Protein AF-A0A7Z9XIL2-F1 (afdb_monomer)

Secondary structure (DSSP, 8-state):
-------PPP--------SHHHHHHHHHHHHHHHHHHHHHHHHHHHHHHHTSSBPPTTEEETTEE-TT-BHHHHHHHHHHHHHH--PPPEEEEETTEEEEEPTTTTT-EE-HHHHHHHHHHTTTSS-HHHHHHHHHHHHHH-EEEPPPEE--HHHHHHHHHHHHGGG-BPPB---EEEETTEEEEPPPBPEEEE-HHHHHHHHHHHHHTT--EEEEPPEEEEPPS----HHHHHHHHHHHTS-EEEE-TTSS-EEEE-GGG-

Radius of gyration: 45.35 Å; Cα contacts (8 Å, |Δi|>4): 317; chains: 1; bounding box: 137×39×145 Å

Nearest PDB structures (foldseek):
  2hkl-assembly3_C  TM=5.891E-01  e=2.625E-02  Enterococcus faecium
  7dfz-assembly1_A  TM=4.034E-01  e=7.017E+00  Homo sapiens
  2igh-assembly1_A  TM=2.655E-01  e=7.924E+00  Streptococcus sp. GX7805

Mean predicted aligned error: 16.29 Å

Structure (mmCIF, N/CA/C/O backbone):
data_AF-A0A7Z9XIL2-F1
#
_entry.id   AF-A0A7Z9XIL2-F1
#
loop_
_atom_site.group_PDB
_atom_site.id
_atom_site.type_symbol
_atom_site.label_atom_id
_atom_site.label_alt_id
_atom_site.label_comp_id
_atom_site.label_asym_id
_atom_site.label_entity_id
_atom_site.label_seq_id
_atom_site.pdbx_PDB_ins_code
_atom_site.Cartn_x
_atom_site.Cartn_y
_atom_site.Cartn_z
_atom_site.occupancy
_atom_site.B_iso_or_equiv
_atom_site.auth_seq_id
_atom_site.auth_comp_id
_atom_site.auth_asym_id
_atom_site.auth_atom_id
_atom_site.pdbx_PDB_model_num
ATOM 1 N N . MET A 1 1 ? 100.191 -28.245 -59.125 1.00 39.25 1 MET A N 1
ATOM 2 C CA . MET A 1 1 ? 99.833 -26.860 -58.749 1.00 39.25 1 MET A CA 1
ATOM 3 C C . MET A 1 1 ? 98.307 -26.817 -58.683 1.00 39.25 1 MET A C 1
ATOM 5 O O . MET A 1 1 ? 97.707 -27.245 -59.654 1.00 39.25 1 MET A O 1
ATOM 9 N N . GLN A 1 2 ? 97.712 -26.727 -57.478 1.00 47.38 2 GLN A N 1
ATOM 10 C CA . GLN A 1 2 ? 97.166 -25.471 -56.894 1.00 47.38 2 GLN A CA 1
AT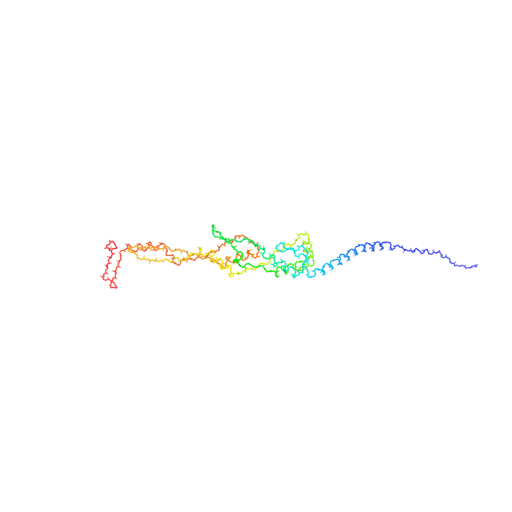OM 11 C C . GLN A 1 2 ? 95.940 -24.996 -57.711 1.00 47.38 2 GLN A C 1
ATOM 13 O O . GLN A 1 2 ? 96.076 -24.868 -58.915 1.00 47.38 2 GLN A O 1
ATOM 18 N N . HIS A 1 3 ? 94.715 -24.762 -57.232 1.00 45.59 3 HIS A N 1
ATOM 19 C CA . HIS A 1 3 ? 94.110 -24.282 -55.979 1.00 45.59 3 HIS A CA 1
ATOM 20 C C . HIS A 1 3 ? 92.634 -24.780 -55.979 1.00 45.59 3 HIS A C 1
ATOM 22 O O . HIS A 1 3 ? 92.070 -24.970 -57.050 1.00 45.59 3 HIS A O 1
ATOM 28 N N . ALA A 1 4 ? 92.074 -25.279 -54.873 1.00 53.25 4 ALA A N 1
ATOM 29 C CA . ALA A 1 4 ? 91.265 -24.569 -53.869 1.00 53.25 4 ALA A CA 1
ATOM 30 C C . ALA A 1 4 ? 89.880 -24.058 -54.333 1.00 53.25 4 ALA A C 1
ATOM 32 O O . ALA A 1 4 ? 89.749 -23.439 -55.379 1.00 53.25 4 ALA A O 1
ATOM 33 N N . GLU A 1 5 ? 88.921 -24.254 -53.420 1.00 52.91 5 GLU A N 1
ATOM 34 C CA . GLU A 1 5 ? 87.700 -23.475 -53.151 1.00 52.91 5 GLU A CA 1
ATOM 35 C C . GLU A 1 5 ? 86.361 -24.168 -53.418 1.00 52.91 5 GLU A C 1
ATOM 37 O O . GLU A 1 5 ? 86.082 -24.740 -54.468 1.00 52.91 5 GLU A O 1
ATOM 42 N N . GLY A 1 6 ? 85.571 -24.184 -52.343 1.00 58.50 6 GLY A N 1
ATOM 43 C CA . GLY A 1 6 ? 84.373 -24.982 -52.200 1.00 58.50 6 GLY A CA 1
ATOM 44 C C . GLY A 1 6 ? 83.150 -24.329 -52.820 1.00 58.50 6 GLY A C 1
ATOM 45 O O . GLY A 1 6 ? 83.058 -23.112 -52.959 1.00 58.50 6 GLY A O 1
ATOM 46 N N . LEU A 1 7 ? 82.159 -25.165 -53.104 1.00 59.00 7 LEU A N 1
ATOM 47 C CA . LEU A 1 7 ? 80.787 -24.721 -53.266 1.00 59.00 7 LEU A CA 1
ATOM 48 C C . LEU A 1 7 ? 79.910 -25.507 -52.296 1.00 59.00 7 LEU A C 1
ATOM 50 O O . LEU A 1 7 ? 79.788 -26.729 -52.358 1.00 59.00 7 LEU A O 1
ATOM 54 N N . THR A 1 8 ? 79.343 -24.761 -51.360 1.00 65.75 8 THR A N 1
ATOM 55 C CA . THR A 1 8 ? 78.282 -25.169 -50.450 1.00 65.75 8 THR A CA 1
ATOM 56 C C . THR A 1 8 ? 77.015 -25.542 -51.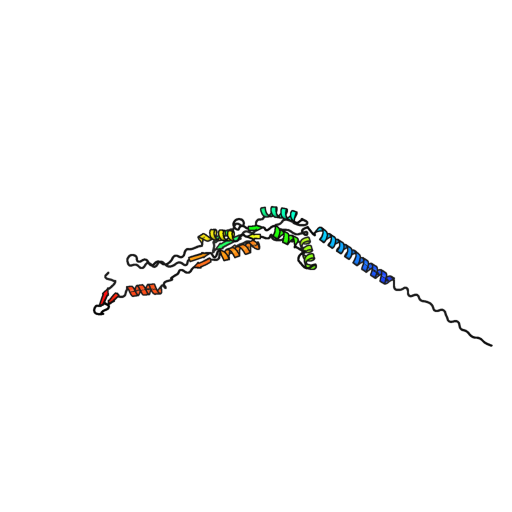234 1.00 65.75 8 THR A C 1
ATOM 58 O O . THR A 1 8 ? 76.724 -24.928 -52.263 1.00 65.75 8 THR A O 1
ATOM 61 N N . PRO A 1 9 ? 76.219 -26.523 -50.774 1.00 69.12 9 PRO A N 1
ATOM 62 C CA . PRO A 1 9 ? 74.898 -26.765 -51.343 1.00 69.12 9 PRO A CA 1
ATOM 63 C C . PRO A 1 9 ? 73.914 -25.647 -50.938 1.00 69.12 9 PRO A C 1
ATOM 65 O O . PRO A 1 9 ? 74.082 -25.028 -49.881 1.00 69.12 9 PRO A O 1
ATOM 68 N N . PRO A 1 10 ? 72.873 -25.375 -51.749 1.00 63.81 10 PRO A N 1
ATOM 69 C CA . PRO A 1 10 ? 71.929 -24.299 -51.483 1.00 63.81 10 PRO A CA 1
ATOM 70 C C . PRO A 1 10 ? 71.071 -24.615 -50.255 1.00 63.81 10 PRO A C 1
ATOM 72 O O . PRO A 1 10 ? 70.459 -25.677 -50.149 1.00 63.81 10 PRO A O 1
ATOM 75 N N . VAL A 1 11 ? 70.999 -23.655 -49.334 1.00 62.41 11 VAL A N 1
ATOM 76 C CA . VAL A 1 11 ? 70.095 -23.693 -48.185 1.00 62.41 11 VAL A CA 1
ATOM 77 C C . VAL A 1 11 ? 68.672 -23.480 -48.701 1.00 62.41 11 VAL A C 1
ATOM 79 O O . VAL A 1 11 ? 68.315 -22.391 -49.146 1.00 62.41 11 VAL A O 1
ATOM 82 N N . SER A 1 12 ? 67.849 -24.523 -48.662 1.00 57.50 12 SER A N 1
ATOM 83 C CA . SER A 1 12 ? 66.412 -24.428 -48.905 1.00 57.50 12 SER A CA 1
ATOM 84 C C . SER A 1 12 ? 65.757 -23.595 -47.801 1.00 57.50 12 SER A C 1
ATOM 86 O O . SER A 1 12 ? 65.659 -24.033 -46.654 1.00 57.50 12 SER A O 1
ATOM 88 N N . SER A 1 13 ? 65.298 -22.391 -48.138 1.00 56.78 13 SER A N 1
ATOM 89 C CA . SER A 1 13 ? 64.489 -21.552 -47.257 1.00 56.78 13 SER A CA 1
ATOM 90 C C . SER A 1 13 ? 63.046 -22.065 -47.224 1.00 56.78 13 SER A C 1
ATOM 92 O O . SER A 1 13 ? 62.183 -21.671 -48.007 1.00 56.78 13 SER A O 1
ATOM 94 N N . THR A 1 14 ? 62.754 -22.961 -46.284 1.00 55.09 14 THR A N 1
ATOM 95 C CA . THR A 1 14 ? 61.375 -23.346 -45.963 1.00 55.09 14 THR A CA 1
ATOM 96 C C . THR A 1 14 ? 60.681 -22.164 -45.285 1.00 55.09 14 THR A C 1
ATOM 98 O O . THR A 1 14 ? 60.794 -21.963 -44.077 1.00 55.09 14 THR A O 1
ATOM 101 N N . SER A 1 15 ? 59.969 -21.343 -46.060 1.00 56.75 15 SER A N 1
ATOM 102 C CA . SER A 1 15 ? 59.096 -20.308 -45.498 1.00 56.75 15 SER A CA 1
ATOM 103 C C . SER A 1 15 ? 57.903 -20.966 -44.788 1.00 56.75 15 SER A C 1
ATOM 105 O O . SER A 1 15 ? 56.975 -21.483 -45.408 1.00 56.75 15 SER A O 1
ATOM 107 N N . SER A 1 16 ? 57.940 -20.977 -43.456 1.00 52.94 16 SER A N 1
ATOM 108 C CA . SER A 1 16 ? 56.817 -21.377 -42.607 1.00 52.94 16 SER A CA 1
ATOM 109 C C . SER A 1 16 ? 55.716 -20.312 -42.679 1.00 52.94 16 SER A C 1
ATOM 111 O O . SER A 1 16 ? 55.681 -19.361 -41.903 1.00 52.94 16 SER A O 1
ATOM 113 N N . ARG A 1 17 ? 54.808 -20.445 -43.651 1.00 56.69 17 ARG A N 1
ATOM 114 C CA . ARG A 1 17 ? 53.523 -19.724 -43.700 1.00 56.69 17 ARG A CA 1
ATOM 115 C C . ARG A 1 17 ? 52.411 -20.622 -43.155 1.00 56.69 17 ARG A C 1
ATOM 117 O O . ARG A 1 17 ? 51.483 -20.990 -43.866 1.00 56.69 17 ARG A O 1
ATOM 124 N N . ALA A 1 18 ? 52.498 -20.986 -41.880 1.00 55.25 18 ALA A N 1
ATOM 125 C CA . ALA A 1 18 ? 51.485 -21.796 -41.202 1.00 55.25 18 ALA A CA 1
ATOM 126 C C . ALA A 1 18 ? 50.966 -21.096 -39.933 1.00 55.25 18 ALA A C 1
ATOM 128 O O . ALA A 1 18 ? 51.027 -21.645 -38.844 1.00 55.25 18 ALA A O 1
ATOM 129 N N . GLY A 1 19 ? 50.474 -19.857 -40.068 1.00 56.03 19 GLY A N 1
ATOM 130 C CA . GLY A 1 19 ? 49.883 -19.101 -38.946 1.00 56.03 19 GLY A CA 1
ATOM 131 C C . GLY A 1 19 ? 48.546 -18.408 -39.241 1.00 56.03 19 GLY A C 1
ATOM 132 O O . GLY A 1 19 ? 47.829 -18.035 -38.320 1.00 56.03 19 GLY A O 1
ATOM 133 N N . HIS A 1 20 ? 48.159 -18.246 -40.512 1.00 56.25 20 HIS A N 1
ATOM 134 C CA . HIS A 1 20 ? 47.026 -17.376 -40.865 1.00 56.25 20 HIS A CA 1
ATOM 135 C C . HIS A 1 20 ? 45.649 -18.061 -40.849 1.00 56.25 20 HIS A C 1
ATOM 137 O O . HIS A 1 20 ? 44.629 -17.382 -40.733 1.00 56.25 20 HIS A O 1
ATOM 143 N N . ARG A 1 21 ? 45.581 -19.397 -40.958 1.00 62.06 21 ARG A N 1
ATOM 144 C CA . ARG A 1 21 ? 44.298 -20.120 -41.086 1.00 62.06 21 ARG A CA 1
ATOM 145 C C . ARG A 1 21 ? 43.566 -20.271 -39.748 1.00 62.06 21 ARG A C 1
ATOM 147 O O . ARG A 1 21 ? 42.357 -20.075 -39.699 1.00 62.06 21 ARG A O 1
ATOM 154 N N . THR A 1 22 ? 44.292 -20.550 -38.666 1.00 63.72 22 THR A N 1
ATOM 155 C CA . THR A 1 22 ? 43.730 -20.665 -37.307 1.00 63.72 22 THR A CA 1
ATOM 156 C C . THR A 1 22 ? 43.364 -19.297 -36.732 1.00 63.72 22 THR A C 1
ATOM 158 O O . THR A 1 22 ? 42.276 -19.142 -36.186 1.00 63.72 22 THR A O 1
ATOM 161 N N . ALA A 1 23 ? 44.202 -18.277 -36.954 1.00 68.56 23 ALA A N 1
ATOM 162 C CA . ALA A 1 23 ? 43.899 -16.889 -36.600 1.00 68.56 23 ALA A CA 1
ATOM 163 C C . ALA A 1 23 ? 42.645 -16.351 -37.319 1.00 68.56 23 ALA A C 1
ATOM 165 O O . ALA A 1 23 ? 41.840 -15.658 -36.703 1.00 68.56 23 ALA A O 1
ATOM 166 N N . SER A 1 24 ? 42.425 -16.726 -38.587 1.00 79.06 24 SER A N 1
ATOM 167 C CA . SER A 1 24 ? 41.217 -16.327 -39.329 1.00 79.06 24 SER A CA 1
ATOM 168 C C . SER A 1 24 ? 39.941 -16.961 -38.763 1.00 79.06 24 SER A C 1
ATOM 170 O O . SER A 1 24 ? 38.923 -16.289 -38.662 1.00 79.06 24 SER A O 1
ATOM 172 N N . TRP A 1 25 ? 39.977 -18.231 -38.347 1.00 83.38 25 TRP A N 1
ATOM 173 C CA . TRP A 1 25 ? 38.814 -18.897 -37.742 1.00 83.38 25 TRP A CA 1
ATOM 174 C C . TRP A 1 25 ? 38.484 -18.368 -36.345 1.00 83.38 25 TRP A C 1
ATOM 176 O O . TRP A 1 25 ? 37.315 -18.140 -36.046 1.00 83.38 25 TRP A O 1
ATOM 186 N N . VAL A 1 26 ? 39.495 -18.100 -35.515 1.00 89.06 26 VAL A N 1
ATOM 187 C CA . VAL A 1 26 ? 39.294 -17.459 -34.206 1.00 89.06 26 VAL A CA 1
ATOM 188 C C . VAL A 1 26 ? 38.706 -16.055 -34.375 1.00 89.06 26 VAL A C 1
ATOM 190 O O . VAL A 1 26 ? 37.786 -15.693 -33.648 1.00 89.06 26 VAL A O 1
ATOM 193 N N . MET A 1 27 ? 39.165 -15.291 -35.372 1.00 88.06 27 MET A N 1
ATOM 194 C CA . MET A 1 27 ? 38.610 -13.971 -35.687 1.00 88.06 27 MET A CA 1
ATOM 195 C C . MET A 1 27 ? 37.151 -14.046 -36.155 1.00 88.06 27 MET A C 1
ATOM 197 O O . MET A 1 27 ? 36.339 -13.231 -35.728 1.00 88.06 27 MET A O 1
ATOM 201 N N . LEU A 1 28 ? 36.795 -15.035 -36.983 1.00 91.06 28 LEU A N 1
ATOM 202 C CA . LEU A 1 28 ? 35.409 -15.248 -37.414 1.00 91.06 28 LEU A CA 1
ATOM 203 C C . LEU A 1 28 ? 34.497 -15.654 -36.249 1.00 91.06 28 LEU A C 1
ATOM 205 O O . LEU A 1 28 ? 33.389 -15.138 -36.154 1.00 91.06 28 LEU A O 1
ATOM 209 N N . ILE A 1 29 ? 34.962 -16.518 -35.341 1.00 91.75 29 ILE A N 1
ATOM 210 C CA . ILE A 1 29 ? 34.210 -16.907 -34.136 1.00 91.75 29 ILE A CA 1
ATOM 211 C C . ILE A 1 29 ? 34.033 -15.707 -33.199 1.00 91.75 29 ILE A C 1
ATOM 213 O O . ILE A 1 29 ? 32.925 -15.456 -32.730 1.00 91.75 29 ILE A O 1
ATOM 217 N N . LEU A 1 30 ? 35.095 -14.929 -32.966 1.00 92.62 30 LEU A N 1
ATOM 218 C CA . LEU A 1 30 ? 35.019 -13.702 -32.171 1.00 92.62 30 LEU A CA 1
ATOM 219 C C . LEU A 1 30 ? 34.030 -12.710 -32.777 1.00 92.62 30 LEU A C 1
ATOM 221 O O . LEU A 1 30 ? 33.203 -12.172 -32.054 1.00 92.62 30 LEU A O 1
ATOM 225 N N . LEU A 1 31 ? 34.068 -12.501 -34.092 1.00 92.94 31 LEU A N 1
ATOM 226 C CA . LEU A 1 31 ? 33.148 -11.610 -34.794 1.00 92.94 31 LEU A CA 1
ATOM 227 C C . LEU A 1 31 ? 31.699 -12.124 -34.734 1.00 92.94 31 LEU A C 1
ATOM 229 O O . LEU A 1 31 ? 30.780 -11.335 -34.525 1.00 92.94 31 LEU A O 1
ATOM 233 N N . TRP A 1 32 ? 31.496 -13.440 -34.828 1.00 93.38 32 TRP A N 1
ATOM 234 C CA . TRP A 1 32 ? 30.181 -14.073 -34.716 1.00 93.38 32 TRP A CA 1
ATOM 235 C C . TRP A 1 32 ? 29.560 -13.946 -33.320 1.00 93.38 32 TRP A C 1
ATOM 237 O O . TRP A 1 32 ? 28.343 -13.885 -33.215 1.00 93.38 32 TRP A O 1
ATOM 247 N N . VAL A 1 33 ? 30.367 -13.852 -32.259 1.00 94.19 33 VAL A N 1
ATOM 248 C CA . VAL A 1 33 ? 29.890 -13.579 -30.888 1.00 94.19 33 VAL A CA 1
ATOM 249 C C . VAL A 1 33 ? 29.782 -12.075 -30.616 1.00 94.19 33 VAL A C 1
ATOM 251 O O . VAL A 1 33 ? 28.829 -11.617 -29.986 1.00 94.19 33 VAL A O 1
ATOM 254 N N . LEU A 1 34 ? 30.736 -11.287 -31.108 1.00 94.25 34 LEU A N 1
ATOM 255 C CA . LEU A 1 34 ? 30.824 -9.854 -30.839 1.00 94.25 34 LEU A CA 1
ATOM 256 C C . LEU A 1 34 ? 29.690 -9.076 -31.510 1.00 94.25 34 LEU A C 1
ATOM 258 O O . LEU A 1 34 ? 29.097 -8.210 -30.875 1.00 94.25 34 LEU A O 1
ATOM 262 N N . ILE A 1 35 ? 29.359 -9.382 -32.768 1.00 93.62 35 ILE A N 1
ATOM 263 C CA . ILE A 1 35 ? 28.278 -8.697 -33.492 1.00 93.62 35 ILE A CA 1
ATOM 264 C C . ILE A 1 35 ? 26.927 -8.826 -32.767 1.00 93.62 35 ILE A C 1
ATOM 266 O O . ILE A 1 35 ? 26.335 -7.786 -32.475 1.00 93.62 35 ILE A O 1
ATOM 270 N N . PRO A 1 36 ? 26.416 -10.025 -32.425 1.00 93.12 36 PRO A N 1
ATOM 271 C CA . PRO A 1 36 ? 25.147 -10.136 -31.711 1.00 93.12 36 PRO A CA 1
ATOM 272 C C . PRO A 1 36 ? 25.210 -9.528 -30.308 1.00 93.12 36 PRO A C 1
ATOM 274 O O . PRO A 1 36 ? 24.223 -8.936 -29.879 1.00 93.12 36 PRO A O 1
ATOM 277 N N . ALA A 1 37 ? 26.354 -9.591 -29.617 1.00 91.38 37 ALA A N 1
ATOM 278 C CA . ALA A 1 37 ? 26.523 -8.911 -28.334 1.00 91.38 37 ALA A CA 1
ATOM 279 C C . ALA A 1 37 ? 26.386 -7.382 -28.469 1.00 91.38 37 ALA A C 1
ATOM 281 O O . ALA A 1 37 ? 25.701 -6.752 -27.665 1.00 91.38 37 ALA A O 1
ATOM 282 N N . LEU A 1 38 ? 26.973 -6.785 -29.513 1.00 92.44 38 LEU A N 1
ATOM 283 C CA . LEU A 1 38 ? 26.843 -5.355 -29.805 1.00 92.44 38 LEU A CA 1
ATOM 284 C C . LEU A 1 38 ? 25.419 -4.975 -30.227 1.00 92.44 38 LEU A C 1
ATOM 286 O O . LEU A 1 38 ? 24.908 -3.950 -29.781 1.00 92.44 38 LEU A O 1
ATOM 290 N N . VAL A 1 39 ? 24.756 -5.801 -31.042 1.00 92.12 39 VAL A N 1
ATOM 291 C CA . VAL A 1 39 ? 23.350 -5.592 -31.430 1.00 92.12 39 VAL A CA 1
ATOM 292 C C . VAL A 1 39 ? 22.439 -5.649 -30.204 1.00 92.12 39 VAL A C 1
ATOM 294 O O . VAL A 1 39 ? 21.581 -4.781 -30.046 1.00 92.12 39 VAL A O 1
ATOM 297 N N . LEU A 1 40 ? 22.648 -6.621 -29.312 1.00 90.00 40 LEU A N 1
ATOM 298 C CA . LEU A 1 40 ? 21.906 -6.742 -28.059 1.00 90.00 40 LEU A CA 1
ATOM 299 C C . LEU A 1 40 ? 22.143 -5.527 -27.156 1.00 90.00 40 LEU A C 1
ATOM 301 O O . LEU A 1 40 ? 21.184 -4.942 -26.659 1.00 90.00 40 LEU A O 1
ATOM 305 N N . ALA A 1 41 ? 23.398 -5.104 -26.991 1.00 86.56 41 ALA A N 1
ATOM 306 C CA . ALA A 1 41 ? 23.738 -3.915 -26.215 1.00 86.56 41 ALA A CA 1
ATOM 307 C C . ALA A 1 41 ? 23.076 -2.649 -26.787 1.00 86.56 41 ALA A C 1
ATOM 309 O O . ALA A 1 41 ? 22.495 -1.867 -26.036 1.00 86.56 41 ALA A O 1
ATOM 310 N N . PHE A 1 42 ? 23.089 -2.471 -28.112 1.00 89.50 42 PHE A N 1
ATOM 311 C CA . PHE A 1 42 ? 22.405 -1.362 -28.779 1.00 89.50 42 PHE A CA 1
ATOM 312 C C . PHE A 1 42 ? 20.891 -1.385 -28.526 1.00 89.50 42 PHE A C 1
ATOM 314 O O . PHE A 1 42 ? 20.300 -0.351 -28.212 1.00 89.50 42 PHE A O 1
ATOM 321 N N . TRP A 1 43 ? 20.267 -2.563 -28.606 1.00 88.25 43 TRP A N 1
ATOM 322 C CA . TRP A 1 43 ? 18.843 -2.742 -28.319 1.00 88.25 43 TRP A CA 1
ATOM 323 C C . TRP A 1 43 ? 18.491 -2.376 -26.874 1.00 88.25 43 TRP A C 1
ATOM 325 O O . TRP A 1 43 ? 17.522 -1.652 -26.652 1.00 88.25 43 TRP A O 1
ATOM 335 N N . LEU A 1 44 ? 19.299 -2.809 -25.902 1.00 82.75 44 LEU A N 1
ATOM 336 C CA . LEU A 1 44 ? 19.112 -2.485 -24.484 1.00 82.75 44 LEU A CA 1
ATOM 337 C C . LEU A 1 44 ? 19.231 -0.980 -24.222 1.00 82.75 44 LEU A C 1
ATOM 339 O O . LEU A 1 44 ? 18.374 -0.403 -23.558 1.00 82.75 44 LEU A O 1
ATOM 343 N N . VAL A 1 45 ? 20.236 -0.318 -24.802 1.00 84.88 45 VAL A N 1
ATOM 344 C CA . VAL A 1 45 ? 20.396 1.142 -24.688 1.00 84.88 45 VAL A CA 1
ATOM 345 C C . VAL A 1 45 ? 19.206 1.872 -25.308 1.00 84.88 45 VAL A C 1
ATOM 347 O O . VAL A 1 45 ? 18.693 2.836 -24.739 1.00 84.88 45 VAL A O 1
ATOM 350 N N . ARG A 1 46 ? 18.727 1.412 -26.469 1.00 86.81 46 ARG A N 1
ATOM 351 C CA . ARG A 1 46 ? 17.571 2.014 -27.138 1.00 86.81 46 ARG A CA 1
ATOM 352 C C . ARG A 1 46 ? 16.283 1.819 -26.341 1.00 86.81 46 ARG A C 1
ATOM 354 O O . ARG A 1 46 ? 15.447 2.727 -26.324 1.00 86.81 46 ARG A O 1
ATOM 361 N N . PHE A 1 47 ? 16.131 0.666 -25.697 1.00 79.81 47 PHE A N 1
ATOM 362 C CA . PHE A 1 47 ? 15.020 0.357 -24.805 1.00 79.81 47 PHE A CA 1
ATOM 363 C C . PHE A 1 47 ? 15.034 1.288 -23.588 1.00 79.81 47 PHE A C 1
ATOM 365 O O . PHE A 1 47 ? 14.091 2.054 -23.414 1.00 79.81 47 PHE A O 1
ATOM 372 N N . GLU A 1 48 ? 16.137 1.341 -22.841 1.00 78.44 48 GLU A N 1
ATOM 373 C CA . GLU A 1 48 ? 16.318 2.250 -21.696 1.00 78.44 48 GLU A CA 1
ATOM 374 C C . GLU A 1 48 ? 16.056 3.720 -22.067 1.00 78.44 48 GLU A C 1
ATOM 376 O O . GLU A 1 48 ? 15.393 4.450 -21.333 1.00 78.44 48 GLU A O 1
ATOM 381 N N . TRP A 1 49 ? 16.488 4.167 -23.252 1.00 81.06 49 TRP A N 1
ATOM 382 C CA . TRP A 1 49 ? 16.209 5.532 -23.704 1.00 81.06 49 TRP A CA 1
ATOM 383 C C . TRP A 1 49 ? 14.721 5.762 -24.009 1.00 81.06 49 TRP A C 1
ATOM 385 O O . TRP A 1 49 ? 14.167 6.798 -23.650 1.00 81.06 49 TRP A O 1
ATOM 395 N N . THR A 1 50 ? 14.045 4.796 -24.632 1.00 81.50 50 THR A N 1
ATOM 396 C CA . THR A 1 50 ? 12.606 4.905 -24.938 1.00 81.50 50 THR A CA 1
ATOM 397 C C . THR A 1 50 ? 11.765 4.953 -23.667 1.00 81.50 50 THR A C 1
ATOM 399 O O . THR A 1 50 ? 10.784 5.690 -23.604 1.00 81.50 50 THR A O 1
ATOM 402 N N . TYR A 1 51 ? 12.164 4.189 -22.650 1.00 83.19 51 TYR A N 1
ATOM 403 C CA . TYR A 1 51 ? 11.460 4.084 -21.377 1.00 83.19 51 TYR A CA 1
ATOM 404 C C . TYR A 1 51 ? 12.039 4.991 -20.289 1.00 83.19 51 TYR A C 1
ATOM 406 O O . TYR A 1 51 ? 11.731 4.804 -19.117 1.00 83.19 51 TYR A O 1
ATOM 414 N N . ARG A 1 52 ? 12.835 6.006 -20.641 1.00 81.19 52 ARG A N 1
ATOM 415 C CA . ARG A 1 52 ? 13.363 6.956 -19.653 1.00 81.19 52 ARG A CA 1
ATOM 416 C C . ARG A 1 52 ? 12.239 7.674 -18.893 1.00 81.19 52 ARG A C 1
ATOM 418 O O . ARG A 1 52 ? 12.309 7.775 -17.674 1.00 81.19 52 ARG A O 1
ATOM 425 N N . ASP A 1 53 ? 11.185 8.070 -19.609 1.00 86.69 53 ASP A N 1
ATOM 426 C CA . ASP A 1 53 ? 10.050 8.844 -19.076 1.00 86.69 53 ASP A CA 1
ATOM 427 C C . ASP A 1 53 ? 8.722 8.063 -19.098 1.00 86.69 53 ASP A C 1
ATOM 429 O O . ASP A 1 53 ? 7.640 8.636 -18.946 1.00 86.69 53 ASP A O 1
ATOM 433 N N . LYS A 1 54 ? 8.790 6.742 -19.309 1.00 92.00 54 LYS A N 1
ATOM 434 C CA . LYS A 1 54 ? 7.626 5.852 -19.420 1.00 92.00 54 LYS A CA 1
ATOM 435 C C . LYS A 1 54 ? 7.704 4.703 -18.422 1.00 92.00 54 LYS A C 1
ATOM 437 O O . LYS A 1 54 ? 8.787 4.221 -18.087 1.00 92.00 54 LYS A O 1
ATOM 442 N N . ILE A 1 55 ? 6.554 4.213 -17.985 1.00 91.25 55 ILE A N 1
ATOM 443 C CA . ILE A 1 55 ? 6.469 3.013 -17.148 1.00 91.25 55 ILE A CA 1
ATOM 444 C C . ILE A 1 55 ? 6.842 1.785 -17.990 1.00 91.25 55 ILE A C 1
ATOM 446 O O . ILE A 1 55 ? 6.485 1.690 -19.169 1.00 91.25 55 ILE A O 1
ATOM 450 N N . TYR A 1 56 ? 7.607 0.861 -17.401 1.00 90.69 56 TYR A N 1
ATOM 451 C CA . TYR A 1 56 ? 8.018 -0.358 -18.096 1.00 90.69 56 TYR A CA 1
ATOM 452 C C . TYR A 1 56 ? 6.811 -1.245 -18.432 1.00 90.69 56 TYR A C 1
ATOM 454 O O . TYR A 1 56 ? 5.806 -1.206 -17.722 1.00 90.69 56 TYR A O 1
ATOM 462 N N . PRO A 1 57 ? 6.883 -2.055 -19.501 1.00 90.06 57 PRO A N 1
ATOM 463 C CA . PRO A 1 57 ? 5.779 -2.933 -19.854 1.00 90.06 57 PRO A CA 1
ATOM 464 C C . PRO A 1 57 ? 5.503 -3.995 -18.784 1.00 90.06 57 PRO A C 1
ATOM 466 O O . PRO A 1 57 ? 6.416 -4.492 -18.121 1.00 90.06 57 PRO A O 1
ATOM 469 N N . GLY A 1 58 ? 4.232 -4.363 -18.668 1.00 89.88 58 GLY A N 1
ATOM 470 C CA . GLY A 1 58 ? 3.717 -5.352 -17.732 1.00 89.88 58 GLY A CA 1
ATOM 471 C C . GLY A 1 58 ? 3.355 -4.799 -16.356 1.00 89.88 58 GLY A C 1
ATOM 472 O O . GLY A 1 58 ? 2.939 -5.576 -15.504 1.00 89.88 58 GLY A O 1
ATOM 473 N N . VAL A 1 59 ? 3.492 -3.494 -16.105 1.00 94.12 59 VAL A N 1
ATOM 474 C CA . VAL A 1 59 ? 3.138 -2.892 -14.809 1.00 94.12 59 VAL A CA 1
ATOM 475 C C . VAL A 1 59 ? 1.658 -2.540 -14.763 1.00 94.12 59 VAL A C 1
ATOM 477 O O . VAL A 1 59 ? 1.165 -1.790 -15.604 1.00 94.12 59 VAL A O 1
ATOM 480 N N . GLN A 1 60 ? 0.969 -3.041 -13.742 1.00 93.50 60 GLN A N 1
ATOM 481 C CA . GLN A 1 60 ? -0.456 -2.809 -13.532 1.00 93.50 60 GLN A CA 1
ATOM 482 C C . GLN A 1 60 ? -0.719 -2.350 -12.099 1.00 93.50 60 GLN A C 1
ATOM 484 O O . GLN A 1 60 ? -0.121 -2.881 -11.166 1.00 93.50 60 GLN A O 1
ATOM 489 N N . ILE A 1 61 ? -1.632 -1.397 -11.915 1.00 92.56 61 ILE A N 1
ATOM 490 C CA . ILE A 1 61 ? -2.112 -0.950 -10.596 1.00 92.56 61 ILE A CA 1
ATOM 491 C C . ILE A 1 61 ? -3.636 -0.926 -10.625 1.00 92.56 61 ILE A C 1
ATOM 493 O O . ILE A 1 61 ? -4.219 -0.387 -11.562 1.00 92.56 61 ILE A O 1
ATOM 497 N N . MET A 1 62 ? -4.289 -1.501 -9.608 1.00 87.69 62 MET A N 1
ATOM 498 C CA . MET A 1 62 ? -5.761 -1.575 -9.519 1.00 87.69 62 MET A CA 1
ATOM 499 C C . MET A 1 62 ? -6.421 -2.167 -10.785 1.00 87.69 62 MET A C 1
ATOM 501 O O . MET A 1 62 ? -7.515 -1.768 -11.175 1.00 87.69 62 MET A O 1
ATOM 505 N N . GLY A 1 63 ? -5.737 -3.095 -11.465 1.00 86.94 63 GLY A N 1
ATOM 506 C CA . GLY A 1 63 ? -6.203 -3.694 -12.723 1.00 86.94 63 GLY A CA 1
ATOM 507 C C . GLY A 1 63 ? -6.060 -2.806 -13.967 1.00 86.94 63 GLY A C 1
ATOM 508 O O . GLY A 1 63 ? -6.431 -3.238 -15.056 1.00 86.94 63 GLY A O 1
ATOM 509 N N . VAL A 1 64 ? -5.506 -1.596 -13.839 1.00 91.44 64 VAL A N 1
ATOM 510 C CA . VAL A 1 64 ? -5.188 -0.714 -14.969 1.00 91.44 64 VAL A CA 1
ATOM 511 C C . VAL A 1 64 ? -3.773 -0.984 -15.457 1.00 91.44 64 VAL A C 1
ATOM 513 O O . VAL A 1 64 ? -2.822 -0.939 -14.676 1.00 91.44 64 VAL A O 1
ATOM 516 N N . ASP A 1 65 ? -3.639 -1.239 -16.757 1.00 93.94 65 ASP A N 1
ATOM 517 C CA . ASP A 1 65 ? -2.347 -1.390 -17.417 1.00 93.94 65 ASP A CA 1
ATOM 518 C C . ASP A 1 65 ? -1.688 -0.027 -17.645 1.00 93.94 65 ASP A C 1
ATOM 520 O O . ASP A 1 65 ? -2.227 0.825 -18.349 1.00 93.94 65 ASP A O 1
ATOM 524 N N . LEU A 1 66 ? -0.518 0.169 -17.036 1.00 94.06 66 LEU A N 1
ATOM 525 C CA . LEU A 1 66 ? 0.262 1.404 -17.122 1.00 94.06 66 LEU A CA 1
ATOM 526 C C . LEU A 1 66 ? 1.435 1.284 -18.105 1.00 94.06 66 LEU A C 1
ATOM 528 O O . LEU A 1 66 ? 2.243 2.205 -18.237 1.00 94.06 66 LEU A O 1
ATOM 532 N N . SER A 1 67 ? 1.554 0.151 -18.796 1.00 92.81 67 SER A N 1
ATOM 533 C CA . SER A 1 67 ? 2.651 -0.157 -19.712 1.00 92.81 67 SER A CA 1
ATOM 534 C C . SER A 1 67 ? 2.868 0.929 -20.767 1.00 92.81 67 SER A C 1
ATOM 536 O O . SER A 1 67 ? 1.987 1.234 -21.566 1.00 92.81 67 SER A O 1
ATOM 538 N N . GLY A 1 68 ? 4.072 1.504 -20.814 1.00 91.12 68 GLY A N 1
ATOM 539 C CA . GLY A 1 68 ? 4.453 2.494 -21.827 1.00 91.12 68 GLY A CA 1
ATOM 540 C C . GLY A 1 68 ? 3.818 3.880 -21.664 1.00 91.12 68 GLY A C 1
ATOM 541 O O . GLY A 1 68 ? 4.120 4.772 -22.470 1.00 91.12 68 GLY A O 1
ATOM 542 N N . MET A 1 69 ? 2.998 4.085 -20.630 1.00 94.06 69 M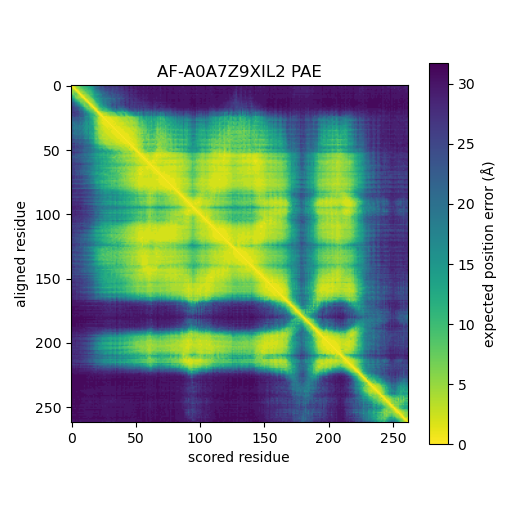ET A N 1
ATOM 543 C CA . MET A 1 69 ? 2.431 5.387 -20.295 1.00 94.06 69 MET A CA 1
ATOM 544 C C . MET A 1 69 ? 3.497 6.306 -19.704 1.00 94.06 69 MET A C 1
ATOM 546 O O . MET A 1 69 ? 4.381 5.878 -18.954 1.00 94.06 69 MET A O 1
ATOM 550 N N . THR A 1 70 ? 3.408 7.586 -20.043 1.00 93.75 70 THR A N 1
ATOM 551 C CA . THR A 1 70 ? 4.124 8.654 -19.340 1.00 93.75 70 THR A CA 1
ATOM 552 C C . THR A 1 70 ? 3.526 8.879 -17.952 1.00 93.75 70 THR A C 1
ATOM 554 O O . THR A 1 70 ? 2.443 8.385 -17.637 1.00 93.75 70 THR A O 1
ATOM 557 N N . ARG A 1 71 ? 4.216 9.649 -17.103 1.00 91.62 71 ARG A N 1
ATOM 558 C CA . ARG A 1 71 ? 3.733 9.940 -15.744 1.00 91.62 71 ARG A CA 1
ATOM 559 C C . ARG A 1 71 ? 2.366 10.624 -15.745 1.00 91.62 71 ARG A C 1
ATOM 561 O O . ARG A 1 71 ? 1.519 10.252 -14.942 1.00 91.62 71 ARG A O 1
ATOM 568 N N . GLU A 1 72 ? 2.140 11.561 -16.661 1.00 93.00 72 GLU A N 1
ATOM 569 C CA . GLU A 1 72 ? 0.864 12.277 -16.756 1.00 93.00 72 GLU A CA 1
ATOM 570 C C . GLU A 1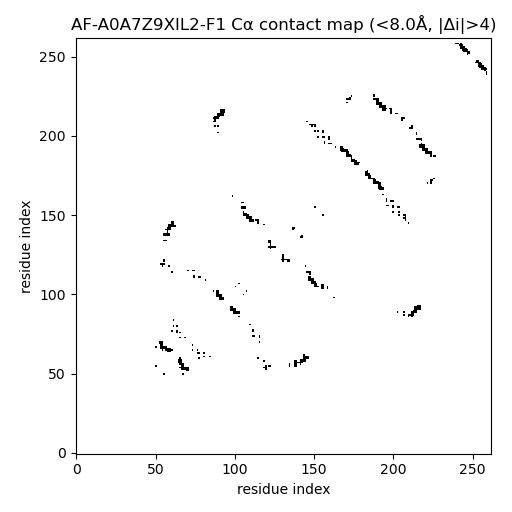 72 ? -0.270 11.393 -17.285 1.00 93.00 72 GLU A C 1
ATOM 572 O O . GLU A 1 72 ? -1.367 11.407 -16.731 1.00 93.00 72 GLU A O 1
ATOM 577 N N . GLU A 1 73 ? -0.006 10.575 -18.308 1.00 94.19 73 GLU A N 1
ATOM 578 C CA . GLU A 1 73 ? -0.992 9.617 -18.833 1.00 94.19 73 GLU A CA 1
ATOM 579 C C . GLU A 1 73 ? -1.392 8.596 -17.760 1.00 94.19 73 GLU A C 1
ATOM 581 O O . GLU A 1 73 ? -2.579 8.359 -17.534 1.00 94.19 73 GLU A O 1
ATOM 586 N N . ALA A 1 74 ? -0.403 8.046 -17.050 1.00 94.44 74 ALA A N 1
ATOM 587 C CA . ALA A 1 74 ? -0.628 7.094 -15.971 1.00 94.44 74 ALA A CA 1
ATOM 588 C C . ALA A 1 74 ? -1.387 7.728 -14.794 1.00 94.44 74 ALA A C 1
ATOM 590 O O . ALA A 1 74 ? -2.248 7.078 -14.204 1.00 94.44 74 ALA A O 1
ATOM 591 N N . ARG A 1 75 ? -1.116 9.000 -14.467 1.00 94.88 75 ARG A N 1
ATOM 592 C CA . ARG A 1 75 ? -1.849 9.739 -13.429 1.00 94.88 75 ARG A CA 1
ATOM 593 C C . ARG A 1 75 ? -3.327 9.861 -13.763 1.00 94.88 75 ARG A C 1
ATOM 595 O O . ARG A 1 75 ? -4.154 9.499 -12.934 1.00 94.88 75 ARG A O 1
ATOM 602 N N . LEU A 1 76 ? -3.658 10.291 -14.979 1.00 94.19 76 LEU A N 1
ATOM 603 C CA . LEU A 1 76 ? -5.050 10.404 -15.421 1.00 94.19 76 LEU A CA 1
ATOM 604 C C . LEU A 1 76 ? -5.764 9.045 -15.423 1.00 94.19 76 LEU A C 1
ATOM 606 O O . LEU A 1 76 ? -6.911 8.953 -14.987 1.00 94.19 76 LEU A O 1
ATOM 610 N N . ALA A 1 77 ? -5.083 7.988 -15.875 1.00 93.44 77 ALA A N 1
ATOM 611 C CA . ALA A 1 77 ? -5.635 6.635 -15.872 1.00 93.44 77 ALA A CA 1
ATOM 612 C C .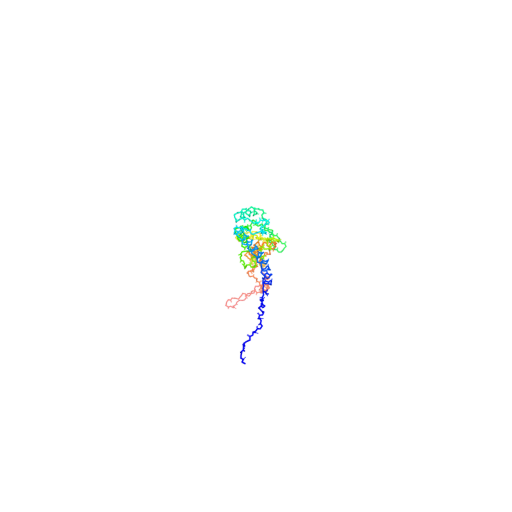 ALA A 1 77 ? -5.931 6.142 -14.444 1.00 93.44 77 ALA A C 1
ATOM 614 O O . ALA A 1 77 ? -7.001 5.591 -14.185 1.00 93.44 77 ALA A O 1
ATOM 615 N N . LEU A 1 78 ? -5.020 6.390 -13.497 1.00 93.25 78 LEU A N 1
ATOM 616 C CA . LEU A 1 78 ? -5.218 6.026 -12.096 1.00 93.25 78 LEU A CA 1
ATOM 617 C C . LEU A 1 78 ? -6.292 6.870 -11.412 1.00 93.25 78 LEU A C 1
ATOM 619 O O . LEU A 1 78 ? -7.104 6.308 -10.689 1.00 93.25 78 LEU A O 1
ATOM 623 N N . GLU A 1 79 ? -6.355 8.180 -11.652 1.00 92.19 79 GLU A N 1
ATOM 624 C CA . GLU A 1 79 ? -7.405 9.048 -11.096 1.00 92.19 79 GLU A CA 1
ATOM 625 C C . GLU A 1 79 ? -8.812 8.567 -11.481 1.00 92.19 79 GLU A C 1
ATOM 627 O O . GLU A 1 79 ? -9.723 8.574 -10.651 1.00 92.19 79 GLU A O 1
ATOM 632 N N . GLN A 1 80 ? -8.986 8.083 -12.714 1.00 91.00 80 GLN A N 1
ATOM 633 C CA . GLN A 1 80 ? -10.238 7.458 -13.151 1.00 91.00 80 GLN A CA 1
ATOM 634 C C . GLN A 1 80 ? -10.478 6.111 -12.459 1.00 91.00 80 GLN A C 1
ATOM 636 O O . GLN A 1 80 ? -11.594 5.833 -12.019 1.00 91.00 80 GLN A O 1
ATOM 641 N N . ALA A 1 81 ? -9.434 5.292 -12.319 1.00 89.69 81 ALA A N 1
ATOM 642 C CA . ALA A 1 81 ? -9.514 3.987 -11.670 1.00 89.69 81 ALA A CA 1
ATOM 643 C C . ALA A 1 81 ? -9.892 4.080 -10.187 1.00 89.69 81 ALA A C 1
ATOM 645 O O . ALA A 1 81 ? -10.668 3.259 -9.703 1.00 89.69 81 ALA A O 1
ATOM 646 N N . VAL A 1 82 ? -9.411 5.108 -9.478 1.00 89.31 82 VAL A N 1
ATOM 647 C CA . VAL A 1 82 ? -9.726 5.349 -8.059 1.00 89.31 82 VAL A CA 1
ATOM 648 C C . VAL A 1 82 ? -11.234 5.473 -7.832 1.00 89.31 82 VAL A C 1
ATOM 650 O O . VAL A 1 82 ? -11.730 5.021 -6.805 1.00 89.31 82 VAL A O 1
ATOM 653 N N . MET A 1 83 ? -11.985 6.021 -8.793 1.00 83.06 83 MET A N 1
ATOM 654 C CA . MET A 1 83 ? -13.444 6.156 -8.677 1.00 83.06 83 MET A CA 1
ATOM 655 C C . MET A 1 83 ? -14.175 4.808 -8.714 1.00 83.06 83 MET A C 1
ATOM 657 O O . MET A 1 83 ? -15.260 4.685 -8.146 1.00 83.06 83 MET A O 1
ATOM 661 N N . ALA A 1 84 ? -13.592 3.809 -9.378 1.00 83.12 84 ALA A N 1
ATOM 662 C CA . ALA A 1 84 ? -14.126 2.453 -9.481 1.00 83.12 84 ALA A CA 1
ATOM 663 C C . ALA A 1 84 ? -13.486 1.479 -8.476 1.00 83.12 84 ALA A C 1
ATOM 665 O O . ALA A 1 84 ? -13.952 0.347 -8.339 1.00 83.12 84 ALA A O 1
ATOM 666 N N . TYR A 1 85 ? -12.425 1.898 -7.781 1.00 82.69 85 TYR A N 1
ATOM 667 C CA . TYR A 1 85 ? -11.691 1.049 -6.857 1.00 82.69 85 TYR A CA 1
ATOM 668 C C . TYR A 1 85 ? -12.509 0.777 -5.592 1.00 82.69 85 TYR A C 1
ATOM 670 O O . TYR A 1 85 ? -12.847 1.690 -4.835 1.00 82.69 85 TYR A O 1
ATOM 678 N N . LEU A 1 86 ? -12.813 -0.501 -5.357 1.00 78.50 86 LEU A N 1
ATOM 679 C CA . LEU A 1 86 ? -13.417 -0.979 -4.119 1.00 78.50 86 LEU A CA 1
ATOM 680 C C . LEU A 1 86 ? -12.334 -1.668 -3.281 1.00 78.50 86 LEU A C 1
ATOM 682 O O . LEU A 1 86 ? -11.939 -2.786 -3.621 1.00 78.50 86 LEU A O 1
ATOM 686 N N . PRO A 1 87 ? -11.854 -1.035 -2.197 1.00 78.56 87 PRO A N 1
ATOM 687 C CA . PRO A 1 87 ? -10.922 -1.690 -1.293 1.00 78.56 87 PRO A CA 1
ATOM 688 C C . PRO A 1 87 ? -11.587 -2.894 -0.597 1.00 78.56 87 PRO A C 1
ATOM 690 O O . PRO A 1 87 ? -12.816 -2.938 -0.460 1.00 78.56 87 PRO A O 1
ATOM 693 N N . PRO A 1 88 ? -10.791 -3.867 -0.125 1.00 81.38 88 PRO A N 1
ATOM 694 C CA . PRO A 1 88 ? -11.304 -5.039 0.574 1.00 81.38 88 PRO A CA 1
ATOM 695 C C . PRO A 1 88 ? -12.169 -4.669 1.793 1.00 81.38 88 PRO A C 1
ATOM 697 O O . PRO A 1 88 ? -11.806 -3.764 2.551 1.00 81.38 88 PRO A O 1
ATOM 700 N N . PRO A 1 89 ? -13.296 -5.369 2.027 1.00 83.69 89 PRO A N 1
ATOM 701 C CA . PRO A 1 89 ? -14.168 -5.073 3.155 1.00 83.69 89 PRO A CA 1
ATOM 702 C C . PRO A 1 89 ? -13.473 -5.406 4.478 1.00 83.69 89 PRO A C 1
ATOM 704 O O . PRO A 1 89 ? -12.857 -6.466 4.627 1.00 83.69 89 PRO A O 1
ATOM 707 N N . VAL A 1 90 ? -13.617 -4.517 5.458 1.00 88.50 90 VAL A N 1
ATOM 708 C CA . VAL A 1 90 ? -13.140 -4.717 6.832 1.00 88.50 90 VAL A CA 1
ATOM 709 C C . VAL A 1 90 ? -14.344 -4.710 7.766 1.00 88.50 90 VAL A C 1
ATOM 711 O O . VAL A 1 90 ? -15.277 -3.939 7.569 1.00 88.50 90 VAL A O 1
ATOM 714 N N . ALA A 1 91 ? -14.346 -5.566 8.782 1.00 88.62 91 ALA A N 1
ATOM 715 C CA . ALA A 1 91 ? -15.391 -5.602 9.799 1.00 88.62 91 ALA A CA 1
ATOM 716 C C . ALA A 1 91 ? -14.785 -5.592 11.203 1.00 88.62 91 ALA A C 1
ATOM 718 O O . ALA A 1 91 ? -13.760 -6.223 11.455 1.00 88.62 91 ALA A O 1
ATOM 719 N N . LEU A 1 92 ? -15.441 -4.901 12.128 1.00 87.81 92 LEU A N 1
ATOM 720 C CA . LEU A 1 92 ? -15.174 -5.013 13.556 1.00 87.81 92 LEU A CA 1
ATOM 721 C C . LEU A 1 92 ? -15.900 -6.231 14.122 1.00 87.81 92 LEU A C 1
ATOM 723 O O . LEU A 1 92 ? -17.048 -6.486 13.757 1.00 87.81 92 LEU A O 1
ATOM 727 N N . ARG A 1 93 ? -15.259 -6.942 15.048 1.00 88.31 93 ARG A N 1
ATOM 728 C CA . ARG A 1 93 ? -15.863 -8.030 15.820 1.00 88.31 93 ARG A CA 1
ATOM 729 C C . ARG A 1 93 ? -15.713 -7.782 17.312 1.00 88.31 93 ARG A C 1
ATOM 731 O O . ARG A 1 93 ? -14.644 -7.397 17.784 1.00 88.31 93 ARG A O 1
ATOM 738 N N . TYR A 1 94 ? -16.772 -8.076 18.055 1.00 84.81 94 TYR A N 1
ATOM 739 C CA . TYR A 1 94 ? -16.729 -8.183 19.506 1.00 84.81 94 TYR A CA 1
ATOM 740 C C . TYR A 1 94 ? -17.664 -9.298 19.983 1.00 84.81 94 TYR A C 1
ATOM 742 O O . TYR A 1 94 ? -18.883 -9.200 19.838 1.00 84.81 94 TYR A O 1
ATOM 750 N N . GLY A 1 95 ? -17.099 -10.376 20.537 1.00 83.19 95 GLY A N 1
ATOM 751 C CA . GLY A 1 95 ? -17.866 -11.592 20.828 1.00 83.19 95 GLY A CA 1
ATOM 752 C C . GLY A 1 95 ? -18.521 -12.137 19.554 1.00 83.19 95 GLY A C 1
ATOM 753 O O . GLY A 1 95 ? -17.830 -12.380 18.565 1.00 83.19 95 GLY A O 1
ATOM 754 N N . ASP A 1 96 ? -19.849 -12.259 19.571 1.00 82.81 96 ASP A N 1
ATOM 755 C CA . ASP A 1 96 ? -20.660 -12.717 18.431 1.00 82.81 96 ASP A CA 1
ATOM 756 C C . ASP A 1 96 ? -21.174 -11.572 17.536 1.00 82.81 96 ASP A C 1
ATOM 758 O O . ASP A 1 96 ? -21.891 -11.805 16.562 1.00 82.81 96 ASP A O 1
ATOM 762 N N . GLN A 1 97 ? -20.843 -10.321 17.865 1.00 81.31 97 GLN A N 1
ATOM 763 C CA . GLN A 1 97 ? -21.300 -9.149 17.123 1.00 81.31 97 GLN A CA 1
ATOM 764 C C . GLN A 1 97 ? -20.289 -8.748 16.050 1.00 81.31 97 GLN A C 1
ATOM 766 O O . GLN A 1 97 ? -19.082 -8.709 16.303 1.00 81.31 97 GLN A O 1
ATOM 771 N N . PHE A 1 98 ? -20.801 -8.411 14.863 1.00 87.12 98 PHE A N 1
ATOM 772 C CA . PHE A 1 98 ? -20.018 -7.967 13.713 1.00 87.12 98 PHE A CA 1
ATOM 773 C C . PHE A 1 98 ? -20.565 -6.647 13.176 1.00 87.12 98 PHE A C 1
ATOM 775 O O . PHE A 1 98 ? -21.762 -6.535 12.907 1.00 87.12 98 PHE A O 1
ATOM 782 N N . TRP A 1 99 ? -19.681 -5.677 12.957 1.00 85.88 99 TRP A N 1
ATOM 783 C CA . TRP A 1 99 ? -20.019 -4.399 12.332 1.00 85.88 99 TRP A CA 1
ATOM 784 C C . TRP A 1 99 ? -19.163 -4.191 11.082 1.00 85.88 99 TRP A C 1
ATOM 786 O O . TRP A 1 99 ? -17.945 -4.042 11.207 1.00 85.88 99 TRP A O 1
ATOM 796 N N . PRO A 1 100 ? -19.750 -4.189 9.873 1.00 87.50 100 PRO A N 1
ATOM 797 C CA . PRO A 1 100 ? -19.004 -3.881 8.661 1.00 87.50 100 PRO A CA 1
ATOM 798 C C . PRO A 1 100 ? -18.564 -2.410 8.669 1.00 87.50 100 PRO A C 1
ATOM 800 O O . PRO A 1 100 ? -19.357 -1.516 8.967 1.00 87.50 100 PRO A O 1
ATOM 803 N N . LEU A 1 101 ? -17.299 -2.162 8.331 1.00 85.50 101 LEU A N 1
ATOM 804 C CA . LEU A 1 101 ? -16.739 -0.825 8.175 1.00 85.50 101 LEU A CA 1
ATOM 805 C C . LEU A 1 101 ? -16.821 -0.396 6.711 1.00 85.50 101 LEU A C 1
ATOM 807 O O . LEU A 1 101 ? -16.324 -1.084 5.820 1.00 85.50 101 LEU A O 1
ATOM 811 N N . ASP A 1 102 ? -17.403 0.778 6.475 1.00 83.75 102 ASP A N 1
ATOM 812 C CA . ASP A 1 102 ? -17.354 1.427 5.167 1.00 83.75 102 ASP A CA 1
ATOM 813 C C . ASP A 1 102 ? -16.015 2.160 5.009 1.00 83.75 102 ASP A C 1
ATOM 815 O O . ASP A 1 102 ? -15.670 3.052 5.789 1.00 83.75 102 ASP A O 1
ATOM 819 N N . SER A 1 103 ? -15.262 1.826 3.964 1.00 82.25 103 SER A N 1
ATOM 820 C CA . SER A 1 103 ? -13.997 2.478 3.618 1.00 82.25 103 SER A CA 1
ATOM 821 C C . SER A 1 103 ? -14.145 3.995 3.423 1.00 82.25 103 SER A C 1
ATOM 823 O O . SER A 1 103 ? -13.219 4.752 3.729 1.00 82.25 103 SER A O 1
ATOM 825 N N . LYS A 1 104 ? -15.319 4.479 2.991 1.00 80.88 104 LYS A N 1
ATOM 826 C CA . LYS A 1 104 ? -15.615 5.920 2.905 1.00 80.88 104 LYS A CA 1
ATOM 827 C C . LYS A 1 104 ? -15.712 6.570 4.284 1.00 80.88 104 LYS A C 1
ATOM 829 O O . LYS A 1 104 ? -15.227 7.694 4.456 1.00 80.88 104 LYS A O 1
ATOM 834 N N . ALA A 1 105 ? -16.289 5.871 5.262 1.00 78.38 105 ALA A N 1
ATOM 835 C CA . ALA A 1 105 ? -16.387 6.343 6.643 1.00 78.38 105 ALA A CA 1
ATOM 836 C C . ALA A 1 105 ? -14.998 6.441 7.291 1.00 78.38 105 ALA A C 1
ATOM 838 O O . ALA A 1 105 ? -14.678 7.456 7.906 1.00 78.38 105 ALA A O 1
ATOM 839 N N . LEU A 1 106 ? -14.127 5.463 7.021 1.00 82.12 106 LEU A N 1
ATOM 840 C CA . LEU A 1 106 ? -12.728 5.449 7.472 1.00 82.12 106 LEU A CA 1
ATOM 841 C C . LEU A 1 106 ? -11.857 6.536 6.807 1.00 82.12 106 LEU A C 1
ATOM 843 O O . LEU A 1 106 ? -10.728 6.785 7.228 1.00 82.12 106 LEU A O 1
ATOM 847 N N . GLY A 1 107 ? -12.366 7.213 5.772 1.00 84.62 107 GLY A N 1
ATOM 848 C CA . GLY A 1 107 ? -11.622 8.241 5.050 1.00 84.62 107 GLY A CA 1
ATOM 849 C C . GLY A 1 107 ? -10.433 7.689 4.271 1.00 84.62 107 GLY A C 1
ATOM 850 O O . GLY A 1 107 ? -9.419 8.379 4.173 1.00 84.62 107 GLY A O 1
ATOM 851 N N . VAL A 1 108 ? -10.564 6.467 3.753 1.00 86.38 108 VAL A N 1
ATOM 852 C CA . VAL A 1 108 ? -9.563 5.814 2.906 1.00 86.38 108 VAL A CA 1
ATOM 853 C C . VAL A 1 108 ? -9.383 6.617 1.621 1.00 86.38 108 VAL A C 1
ATOM 855 O O . VAL A 1 108 ? -10.360 6.975 0.959 1.00 86.38 108 VAL A O 1
ATOM 858 N N . ARG A 1 109 ? -8.132 6.912 1.272 1.00 88.25 109 ARG A N 1
ATOM 859 C CA . ARG A 1 109 ? -7.757 7.578 0.024 1.00 88.25 109 ARG A CA 1
ATOM 860 C C . ARG A 1 109 ? -6.600 6.841 -0.626 1.00 88.25 109 ARG A C 1
ATOM 862 O O . ARG A 1 109 ? -5.674 6.413 0.054 1.00 88.25 109 ARG A O 1
ATOM 869 N N . VAL A 1 110 ? -6.662 6.723 -1.945 1.00 89.50 110 VAL A N 1
ATOM 870 C CA . VAL A 1 110 ? -5.553 6.208 -2.745 1.00 89.50 110 VAL A CA 1
ATOM 871 C C . VAL A 1 110 ? -4.618 7.367 -3.071 1.00 89.50 110 VAL A C 1
ATOM 873 O O . VAL A 1 110 ? -5.038 8.374 -3.639 1.00 89.50 110 VAL A O 1
ATOM 876 N N . GLU A 1 111 ? -3.347 7.218 -2.724 1.00 91.75 111 GLU A N 1
ATOM 877 C CA . GLU A 1 111 ? -2.293 8.172 -3.047 1.00 91.75 111 GLU A CA 1
ATOM 878 C C . GLU A 1 111 ? -1.743 7.847 -4.437 1.00 91.75 111 GLU A C 1
ATOM 880 O O . GLU A 1 111 ? -0.861 6.995 -4.610 1.00 91.75 111 GLU A O 1
ATOM 885 N N . VAL A 1 112 ? -2.302 8.513 -5.449 1.00 92.12 112 VAL A N 1
ATOM 886 C CA . VAL A 1 112 ? -1.948 8.293 -6.859 1.00 92.12 112 VAL A CA 1
ATOM 887 C C . VAL A 1 112 ? -0.463 8.566 -7.098 1.00 92.12 112 VAL A C 1
ATOM 889 O O . VAL A 1 112 ? 0.218 7.730 -7.687 1.00 92.12 112 VAL A O 1
ATOM 892 N N . ASP A 1 113 ? 0.071 9.673 -6.578 1.00 92.94 113 ASP A N 1
ATOM 893 C CA . ASP A 1 113 ? 1.471 10.058 -6.792 1.00 92.94 113 ASP A CA 1
ATOM 894 C C . ASP A 1 113 ? 2.465 9.052 -6.196 1.00 92.94 113 ASP A C 1
ATOM 896 O O . ASP A 1 113 ? 3.442 8.673 -6.845 1.00 92.94 113 ASP A O 1
ATOM 900 N N . GLU A 1 114 ? 2.217 8.564 -4.978 1.00 92.69 114 GLU A N 1
ATOM 901 C CA . GLU A 1 114 ? 3.068 7.547 -4.347 1.00 92.69 114 GLU A CA 1
ATOM 902 C C . GLU A 1 114 ? 2.987 6.204 -5.085 1.00 92.69 114 GLU A C 1
ATOM 904 O O . GLU A 1 114 ? 4.007 5.536 -5.278 1.00 92.69 114 GLU A O 1
ATOM 909 N N . SER A 1 115 ? 1.796 5.832 -5.560 1.00 92.50 115 SER A N 1
ATOM 910 C CA . SER A 1 115 ? 1.586 4.625 -6.368 1.00 92.50 115 SER A CA 1
ATOM 911 C C . SER A 1 115 ? 2.332 4.708 -7.705 1.00 92.50 115 SER A C 1
ATOM 913 O O . SER A 1 115 ? 3.040 3.773 -8.087 1.00 92.50 115 SER A O 1
ATOM 915 N N . LEU A 1 116 ? 2.260 5.858 -8.382 1.00 93.75 116 LEU A N 1
ATOM 916 C CA . LEU A 1 116 ? 3.011 6.135 -9.608 1.00 93.75 116 LEU A CA 1
ATOM 917 C C . LEU A 1 116 ? 4.515 6.113 -9.373 1.00 93.75 116 LEU A C 1
ATOM 919 O O . LEU A 1 116 ? 5.250 5.535 -10.169 1.00 93.75 116 LEU A O 1
ATOM 923 N N . ASN A 1 117 ? 4.991 6.718 -8.286 1.00 93.31 117 ASN A N 1
ATOM 924 C CA . ASN A 1 117 ? 6.408 6.693 -7.937 1.00 93.31 117 ASN A CA 1
ATOM 925 C C . ASN A 1 117 ? 6.916 5.252 -7.803 1.00 93.31 117 ASN A C 1
ATOM 927 O O . ASN A 1 117 ? 7.977 4.938 -8.343 1.00 93.31 117 ASN A O 1
ATOM 931 N N . ARG A 1 118 ? 6.142 4.356 -7.175 1.00 91.75 118 ARG A N 1
ATOM 932 C CA . ARG A 1 118 ? 6.484 2.927 -7.100 1.00 91.75 118 ARG A CA 1
ATOM 933 C C . ARG A 1 118 ? 6.455 2.236 -8.463 1.00 91.75 118 ARG A C 1
ATOM 935 O O . ARG A 1 118 ? 7.384 1.490 -8.768 1.00 91.75 118 ARG A O 1
ATOM 942 N N . ALA A 1 119 ? 5.460 2.522 -9.304 1.00 92.62 119 ALA A N 1
ATOM 943 C CA . ALA A 1 119 ? 5.396 1.989 -10.669 1.00 92.62 119 ALA A CA 1
ATOM 944 C C . ALA A 1 119 ? 6.610 2.404 -11.517 1.00 92.62 119 ALA A C 1
ATOM 946 O O . ALA A 1 119 ? 7.200 1.577 -12.211 1.00 92.62 119 ALA A O 1
ATOM 947 N N . PHE A 1 120 ? 7.025 3.669 -11.425 1.00 91.75 120 PHE A N 1
ATOM 948 C CA . PHE A 1 120 ? 8.217 4.181 -12.105 1.00 91.75 120 PHE A CA 1
ATOM 949 C C . PHE A 1 120 ? 9.518 3.626 -11.516 1.00 91.75 120 PHE A C 1
ATOM 951 O O . PHE A 1 120 ? 10.472 3.389 -12.254 1.00 91.75 120 PHE A O 1
ATOM 958 N N . ALA A 1 121 ? 9.576 3.396 -10.206 1.00 91.44 121 ALA A N 1
ATOM 959 C CA . ALA A 1 121 ? 10.757 2.840 -9.553 1.00 91.44 121 ALA A CA 1
ATOM 960 C C . ALA A 1 121 ? 10.979 1.347 -9.865 1.00 91.44 121 ALA A C 1
ATOM 962 O O . ALA A 1 121 ? 12.101 0.852 -9.703 1.00 91.44 121 ALA A O 1
ATOM 963 N N . LEU A 1 122 ? 9.945 0.624 -10.321 1.00 89.94 122 LEU A N 1
ATOM 964 C CA . LEU A 1 122 ? 10.046 -0.793 -10.664 1.00 89.94 122 LEU A CA 1
ATOM 965 C C . LEU A 1 122 ? 11.113 -1.009 -11.746 1.00 89.94 122 LEU A C 1
ATOM 967 O O . LEU A 1 122 ? 11.039 -0.449 -12.837 1.00 89.94 122 LEU A O 1
ATOM 971 N N . GLY A 1 123 ? 12.117 -1.831 -11.437 1.00 86.19 123 GLY A N 1
ATOM 972 C CA . GLY A 1 123 ? 13.216 -2.112 -12.359 1.00 86.19 123 GLY A CA 1
ATOM 973 C C . GLY A 1 123 ? 14.191 -0.948 -12.561 1.00 86.19 123 GLY A C 1
ATOM 974 O O . GLY A 1 123 ? 14.929 -0.970 -13.545 1.00 86.19 123 GLY A O 1
ATOM 975 N N . ARG A 1 124 ? 14.183 0.061 -11.671 1.00 89.12 124 ARG A N 1
ATOM 976 C CA . ARG A 1 124 ? 15.106 1.215 -11.694 1.00 89.12 124 ARG A CA 1
ATOM 977 C C . ARG A 1 124 ? 15.838 1.487 -10.373 1.00 89.12 124 ARG A C 1
ATOM 979 O O . ARG A 1 124 ? 16.832 2.201 -10.393 1.00 89.12 124 ARG A O 1
ATOM 986 N N . ASN A 1 125 ? 15.370 0.949 -9.243 1.00 87.69 125 ASN A N 1
ATOM 987 C CA . ASN A 1 125 ? 15.890 1.293 -7.907 1.00 87.69 125 ASN A CA 1
ATOM 988 C C . ASN A 1 125 ? 16.835 0.239 -7.283 1.00 87.69 125 ASN A C 1
ATOM 990 O O . ASN A 1 125 ? 17.291 0.418 -6.158 1.00 87.69 125 ASN A O 1
ATOM 994 N N . GLY A 1 126 ? 17.096 -0.876 -7.975 1.00 86.56 126 GLY A N 1
ATOM 995 C CA . GLY A 1 126 ? 18.005 -1.939 -7.528 1.00 86.56 126 GLY A CA 1
ATOM 996 C C . GLY A 1 126 ? 19.355 -1.929 -8.247 1.00 86.56 126 GLY A C 1
ATOM 997 O O . GLY A 1 126 ? 19.671 -1.027 -9.028 1.00 86.56 126 GLY A O 1
ATOM 998 N N . SER A 1 127 ? 20.150 -2.973 -8.020 1.00 90.19 127 SER A N 1
ATOM 999 C CA . SER A 1 127 ? 21.349 -3.249 -8.817 1.00 90.19 127 SER A CA 1
ATOM 1000 C C . SER A 1 127 ? 20.995 -3.560 -10.278 1.00 90.19 127 SER A C 1
ATOM 1002 O O . SER A 1 127 ? 19.862 -3.921 -10.600 1.00 90.19 127 SER A O 1
ATOM 1004 N N . MET A 1 128 ? 21.970 -3.462 -11.189 1.00 87.31 128 MET A N 1
ATOM 1005 C CA . MET A 1 128 ? 21.739 -3.696 -12.623 1.00 87.31 128 MET A CA 1
ATOM 1006 C C . MET A 1 128 ? 21.078 -5.060 -12.898 1.00 87.31 128 MET A C 1
ATOM 1008 O O . MET A 1 128 ? 20.141 -5.141 -13.687 1.00 87.31 128 MET A O 1
ATOM 1012 N N . LEU A 1 129 ? 21.513 -6.121 -12.209 1.00 91.06 129 LEU A N 1
ATOM 1013 C CA . LEU A 1 129 ? 20.970 -7.469 -12.401 1.00 91.06 129 LEU A CA 1
ATOM 1014 C C . LEU A 1 129 ? 19.550 -7.621 -11.824 1.00 91.06 129 LEU A C 1
ATOM 1016 O O . LEU A 1 129 ? 18.698 -8.262 -12.438 1.00 91.06 129 LEU A O 1
ATOM 1020 N N . GLU A 1 130 ? 19.275 -7.009 -10.669 1.00 91.06 130 GLU A N 1
ATOM 1021 C CA . GLU A 1 130 ? 17.936 -6.992 -10.062 1.00 91.06 130 GLU A CA 1
ATOM 1022 C C . GLU A 1 130 ? 16.940 -6.226 -10.928 1.00 91.06 130 GLU A C 1
ATOM 1024 O O . GLU A 1 130 ? 15.823 -6.700 -11.142 1.00 91.06 130 GLU A O 1
ATOM 1029 N N . ASN A 1 131 ? 17.363 -5.085 -11.473 1.00 90.31 131 ASN A N 1
ATOM 1030 C CA . ASN A 1 131 ? 16.560 -4.266 -12.369 1.00 90.31 131 ASN A CA 1
ATOM 1031 C C . ASN A 1 131 ? 16.192 -5.038 -13.638 1.00 90.31 131 ASN A C 1
ATOM 1033 O O . ASN A 1 131 ? 15.010 -5.131 -13.960 1.00 90.31 131 ASN A O 1
ATOM 1037 N N . LEU A 1 132 ? 17.165 -5.677 -14.298 1.00 88.25 132 LEU A N 1
ATOM 1038 C CA . LEU A 1 132 ? 16.906 -6.514 -15.475 1.00 88.25 132 LEU A CA 1
ATOM 1039 C C . LEU A 1 132 ? 15.949 -7.672 -15.159 1.00 88.25 132 LEU A C 1
ATOM 1041 O O . LEU A 1 132 ? 15.025 -7.935 -15.926 1.00 88.25 132 LEU A O 1
ATOM 1045 N N . ASN A 1 133 ? 16.128 -8.349 -14.021 1.00 91.12 133 ASN A N 1
ATOM 1046 C CA . ASN A 1 133 ? 15.244 -9.442 -13.613 1.00 91.12 133 ASN A CA 1
ATOM 1047 C C . ASN A 1 133 ? 13.817 -8.951 -13.313 1.00 91.12 133 ASN A C 1
ATOM 1049 O O . ASN A 1 133 ? 12.845 -9.610 -13.681 1.00 91.12 133 ASN A O 1
ATOM 1053 N N . ALA A 1 134 ? 13.674 -7.793 -12.662 1.00 89.75 134 ALA A N 1
ATOM 1054 C CA . ALA A 1 134 ? 12.379 -7.178 -12.391 1.00 89.75 134 ALA A CA 1
ATOM 1055 C C . ALA A 1 134 ? 11.670 -6.765 -13.689 1.00 89.75 134 ALA A C 1
ATOM 1057 O O . ALA A 1 134 ? 10.501 -7.100 -13.863 1.00 89.75 134 ALA A O 1
ATOM 1058 N N . GLN A 1 135 ? 12.387 -6.122 -14.617 1.00 89.94 135 GLN A N 1
ATOM 1059 C CA . GLN A 1 135 ? 11.875 -5.752 -15.940 1.00 89.94 135 GLN A CA 1
ATOM 1060 C C . GLN A 1 135 ? 11.445 -6.992 -16.739 1.00 89.94 135 GLN A C 1
ATOM 1062 O O . GLN A 1 135 ? 10.334 -7.037 -17.261 1.00 89.94 135 GLN A O 1
ATOM 1067 N N . TRP A 1 136 ? 12.282 -8.034 -16.782 1.00 90.25 136 TRP A N 1
ATOM 1068 C CA . TRP A 1 136 ? 11.972 -9.289 -17.474 1.00 90.25 136 TRP A CA 1
ATOM 1069 C C . TRP A 1 136 ? 10.737 -9.981 -16.892 1.00 90.25 136 TRP A C 1
ATOM 1071 O O . TRP A 1 136 ? 9.867 -10.449 -17.626 1.00 90.25 136 TRP A O 1
ATOM 1081 N N . ARG A 1 137 ? 10.636 -10.033 -15.560 1.00 91.81 137 ARG A N 1
ATOM 1082 C CA . ARG A 1 137 ? 9.489 -10.630 -14.872 1.00 91.81 137 ARG A CA 1
ATOM 1083 C C . ARG A 1 137 ? 8.211 -9.841 -15.123 1.00 91.81 137 ARG A C 1
ATOM 1085 O O . ARG A 1 137 ? 7.201 -10.467 -15.424 1.00 91.81 137 ARG A O 1
ATOM 1092 N N . ALA A 1 138 ? 8.268 -8.513 -15.026 1.00 91.56 138 ALA A N 1
ATOM 1093 C CA . ALA A 1 138 ? 7.137 -7.642 -15.327 1.00 91.56 138 ALA A CA 1
ATOM 1094 C C . ALA A 1 138 ? 6.665 -7.857 -16.768 1.00 91.56 138 ALA A C 1
ATOM 1096 O O . ALA A 1 138 ? 5.490 -8.124 -16.984 1.00 91.56 138 ALA A O 1
ATOM 1097 N N . PHE A 1 139 ? 7.587 -7.884 -17.732 1.00 89.25 139 PHE A N 1
ATOM 1098 C CA . PHE A 1 139 ? 7.264 -8.097 -19.141 1.00 89.25 139 PHE A CA 1
ATOM 1099 C C . PHE A 1 139 ? 6.564 -9.442 -19.412 1.00 89.25 139 PHE A C 1
ATOM 1101 O O . PHE A 1 139 ? 5.581 -9.483 -20.144 1.00 89.25 139 PHE A O 1
ATOM 1108 N N . TRP A 1 140 ? 7.050 -10.545 -18.828 1.00 90.12 140 TRP A N 1
ATOM 1109 C CA . TRP A 1 140 ? 6.529 -11.891 -19.120 1.00 90.12 140 TRP A CA 1
ATOM 1110 C C . TRP A 1 140 ? 5.352 -12.337 -18.253 1.00 90.12 140 TRP A C 1
ATOM 1112 O O . TRP A 1 140 ? 4.518 -13.110 -18.717 1.00 90.12 140 TRP A O 1
ATOM 1122 N N . ARG A 1 141 ? 5.315 -11.938 -16.978 1.00 89.44 141 ARG A N 1
ATOM 1123 C CA . ARG A 1 141 ? 4.298 -12.387 -16.009 1.00 89.44 141 ARG A CA 1
ATOM 1124 C C . ARG A 1 141 ? 3.328 -11.287 -15.596 1.00 89.44 141 ARG A C 1
ATOM 1126 O O . ARG A 1 141 ? 2.337 -11.591 -14.942 1.00 89.44 141 ARG A O 1
ATOM 1133 N N . GLY A 1 142 ? 3.619 -10.038 -15.942 1.00 90.31 142 GLY A N 1
ATOM 1134 C CA . GLY A 1 142 ? 3.006 -8.885 -15.306 1.00 90.31 142 GLY A CA 1
ATOM 1135 C C . GLY A 1 142 ? 3.606 -8.617 -13.922 1.00 90.31 142 GLY A C 1
ATOM 1136 O O . GLY A 1 142 ? 4.106 -9.506 -13.229 1.00 90.31 142 GLY A O 1
ATOM 1137 N N . ALA A 1 143 ? 3.557 -7.357 -13.520 1.00 92.06 143 ALA A N 1
ATOM 1138 C CA . ALA A 1 143 ? 3.844 -6.872 -12.185 1.00 92.06 143 ALA A CA 1
ATOM 1139 C C . ALA A 1 143 ? 2.607 -6.113 -11.700 1.00 92.06 143 ALA A C 1
ATOM 1141 O O . ALA A 1 143 ? 2.411 -4.944 -12.035 1.00 92.06 143 ALA A O 1
ATOM 1142 N N . VAL A 1 144 ? 1.765 -6.807 -10.933 1.00 91.62 144 VAL A N 1
ATOM 1143 C CA . VAL A 1 144 ? 0.614 -6.201 -10.261 1.00 91.62 144 VAL A CA 1
ATOM 1144 C C . VAL A 1 144 ? 1.122 -5.530 -8.993 1.00 91.62 144 VAL A C 1
ATOM 1146 O O . VAL A 1 144 ? 1.642 -6.194 -8.098 1.00 91.62 144 VAL A O 1
ATOM 1149 N N . LEU A 1 145 ? 1.023 -4.208 -8.955 1.00 90.44 145 LEU A N 1
ATOM 1150 C CA . LEU A 1 145 ? 1.359 -3.386 -7.806 1.00 90.44 145 LEU A CA 1
ATOM 1151 C C . LEU A 1 145 ? 0.064 -2.986 -7.097 1.00 90.44 145 LEU A C 1
ATOM 1153 O O . LEU A 1 145 ? -0.859 -2.441 -7.705 1.00 90.44 145 LEU A O 1
ATOM 1157 N N . GLU A 1 146 ? 0.014 -3.245 -5.797 1.00 89.56 146 GLU A N 1
ATOM 1158 C CA . GLU A 1 146 ? -1.042 -2.748 -4.911 1.00 89.56 146 GLU A CA 1
ATOM 1159 C C . GLU A 1 146 ? -0.954 -1.217 -4.857 1.00 89.56 146 GLU A C 1
ATOM 1161 O O . GLU A 1 146 ? 0.167 -0.699 -4.821 1.00 89.56 146 GLU A O 1
ATOM 1166 N N . PRO A 1 147 ? -2.064 -0.460 -4.880 1.00 89.81 147 PRO A N 1
ATOM 1167 C CA . PRO A 1 147 ? -2.035 0.992 -4.732 1.00 89.81 147 PRO A CA 1
ATOM 1168 C C . PRO A 1 147 ? -1.567 1.401 -3.329 1.00 89.81 147 PRO A C 1
ATOM 1170 O O . PRO A 1 147 ? -1.693 0.663 -2.359 1.00 89.81 147 PRO A O 1
ATOM 1173 N N . THR A 1 148 ? -0.984 2.593 -3.204 1.00 90.12 148 THR A N 1
ATOM 1174 C CA . THR A 1 148 ? -0.647 3.140 -1.887 1.00 90.12 148 THR A CA 1
ATOM 1175 C C . THR A 1 148 ? -1.903 3.750 -1.286 1.00 90.12 148 THR A C 1
ATOM 1177 O O . THR A 1 148 ? -2.476 4.678 -1.857 1.00 90.12 148 THR A O 1
ATOM 1180 N N . ILE A 1 149 ? -2.327 3.242 -0.134 1.00 89.62 149 ILE A N 1
ATOM 1181 C CA . ILE A 1 149 ? -3.512 3.719 0.573 1.00 89.62 149 ILE A CA 1
ATOM 1182 C C . ILE A 1 149 ? -3.089 4.534 1.793 1.00 89.62 149 ILE A C 1
ATOM 1184 O O . ILE A 1 149 ? -2.241 4.102 2.568 1.00 89.62 149 ILE A O 1
ATOM 1188 N N . LYS A 1 150 ? -3.729 5.688 1.998 1.00 88.69 150 LYS A N 1
ATOM 1189 C CA . LYS A 1 150 ? -3.679 6.440 3.255 1.00 88.69 150 LYS A CA 1
ATOM 1190 C C . LYS A 1 150 ? -5.046 6.467 3.916 1.00 88.69 150 LYS A C 1
ATOM 1192 O O . LYS A 1 150 ? -6.080 6.652 3.269 1.00 88.69 150 LYS A O 1
ATOM 1197 N N . VAL A 1 151 ? -5.038 6.321 5.234 1.00 89.69 151 VAL A N 1
ATOM 1198 C CA . VAL A 1 151 ? -6.240 6.334 6.070 1.00 89.69 151 VAL A CA 1
ATOM 1199 C C . VAL A 1 151 ? -6.199 7.550 6.988 1.00 89.69 151 VAL A C 1
ATOM 1201 O O . VAL A 1 151 ? -5.141 7.928 7.485 1.00 89.69 151 VAL A O 1
ATOM 1204 N N . ASN A 1 152 ? -7.347 8.192 7.220 1.00 88.50 152 ASN A N 1
ATOM 1205 C CA . ASN A 1 152 ? -7.427 9.300 8.168 1.00 88.50 152 ASN A CA 1
ATOM 1206 C C . ASN A 1 152 ? -7.665 8.756 9.590 1.00 88.50 152 ASN A C 1
ATOM 1208 O O . ASN A 1 152 ? -8.790 8.339 9.880 1.00 88.50 152 ASN A O 1
ATOM 1212 N N . PRO A 1 153 ? -6.674 8.811 10.500 1.00 87.06 153 PRO A N 1
ATOM 1213 C CA . PRO A 1 153 ? -6.807 8.222 11.832 1.00 87.06 153 PRO A CA 1
ATOM 1214 C C . PRO A 1 153 ? -7.948 8.846 12.645 1.00 87.06 153 PRO A C 1
ATOM 1216 O O . PRO A 1 153 ? -8.658 8.133 13.345 1.00 87.06 153 PRO A O 1
ATOM 1219 N N . GLY A 1 154 ? -8.200 10.151 12.495 1.00 87.25 154 GLY A N 1
ATOM 1220 C CA . GLY A 1 154 ? -9.279 10.838 13.208 1.00 87.25 154 GLY A CA 1
ATOM 1221 C C . GLY A 1 154 ? -10.677 10.368 12.795 1.00 87.25 154 GLY A C 1
ATOM 1222 O O . GLY A 1 154 ? -11.569 10.275 13.638 1.00 87.25 154 GLY A O 1
ATOM 1223 N N . LYS A 1 155 ? -10.864 10.025 11.513 1.00 88.12 155 LYS A N 1
ATOM 1224 C CA . LYS A 1 155 ? -12.122 9.445 11.021 1.00 88.12 155 LYS A CA 1
ATOM 1225 C C . LYS A 1 155 ? -12.322 8.018 11.520 1.00 88.12 155 LYS A C 1
ATOM 1227 O O . LYS A 1 155 ? -13.412 7.704 11.986 1.00 88.12 155 LYS A O 1
ATOM 1232 N N . VAL A 1 156 ? -11.274 7.191 11.482 1.00 87.25 156 VAL A N 1
ATOM 1233 C CA . VAL A 1 156 ? -11.322 5.817 12.014 1.00 87.25 156 VAL A CA 1
ATOM 1234 C C . VAL A 1 156 ? -11.694 5.835 13.492 1.00 87.25 156 VAL A C 1
ATOM 1236 O O . VAL A 1 156 ? -12.640 5.166 13.894 1.00 87.25 156 VAL A O 1
ATOM 1239 N N . ASP A 1 157 ? -11.022 6.672 14.278 1.00 87.31 157 ASP A N 1
ATOM 1240 C CA . ASP A 1 157 ? -11.305 6.868 15.696 1.00 87.31 157 ASP A CA 1
ATOM 1241 C C . ASP A 1 157 ? -12.766 7.246 15.963 1.00 87.31 157 ASP A C 1
ATOM 1243 O O . ASP A 1 157 ? -13.395 6.729 16.888 1.00 87.31 157 ASP A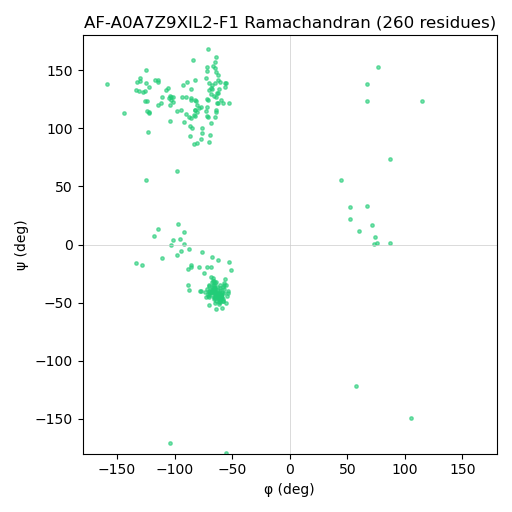 O 1
ATOM 1247 N N . GLN A 1 158 ? -13.313 8.167 15.168 1.00 87.38 158 GLN A N 1
ATOM 1248 C CA . GLN A 1 158 ? -14.709 8.571 15.280 1.00 87.38 158 GLN A CA 1
ATOM 1249 C C . GLN A 1 158 ? -15.652 7.405 14.956 1.00 87.38 158 GLN A C 1
ATOM 1251 O O . GLN A 1 158 ? -16.544 7.119 15.752 1.00 87.38 158 GLN A O 1
ATOM 1256 N N . THR A 1 159 ? -15.423 6.695 13.849 1.00 86.75 159 THR A N 1
ATOM 1257 C CA . THR A 1 159 ? -16.235 5.537 13.450 1.00 86.75 159 THR A CA 1
ATOM 1258 C C . THR A 1 159 ? -16.195 4.427 14.501 1.00 86.75 159 THR A C 1
ATOM 1260 O O . THR A 1 159 ? -17.240 3.889 14.864 1.00 86.75 159 THR A O 1
ATOM 1263 N N . VAL A 1 160 ? -15.015 4.113 15.045 1.00 86.06 160 VAL A N 1
ATOM 1264 C CA . VAL A 1 160 ? -14.862 3.118 16.116 1.00 86.06 160 VAL A CA 1
ATOM 1265 C C . VAL A 1 160 ? -15.646 3.547 17.354 1.00 86.06 160 VAL A C 1
ATOM 1267 O O . VAL A 1 160 ? -16.399 2.738 17.894 1.00 86.06 160 VAL A O 1
ATOM 1270 N N . ARG A 1 161 ? -15.539 4.810 17.790 1.00 85.38 161 ARG A N 1
ATOM 1271 C CA . ARG A 1 161 ? -16.307 5.330 18.938 1.00 85.38 161 ARG A CA 1
ATOM 1272 C C . ARG A 1 161 ? -17.815 5.234 18.733 1.00 85.38 161 ARG A C 1
ATOM 1274 O O . ARG A 1 161 ? -18.510 4.819 19.652 1.00 85.38 161 ARG A O 1
ATOM 1281 N N . GLU A 1 162 ? -18.313 5.600 17.557 1.00 85.62 162 GLU A N 1
ATOM 1282 C CA . GLU A 1 162 ? -19.744 5.559 17.238 1.00 85.62 162 GLU A CA 1
ATOM 1283 C C . GLU A 1 162 ? -20.281 4.120 17.204 1.00 85.62 162 GLU A C 1
ATOM 1285 O O . GLU A 1 162 ? -21.294 3.826 17.837 1.00 85.62 162 GLU A O 1
ATOM 1290 N N . MET A 1 163 ? -19.578 3.196 16.540 1.00 81.12 163 MET A N 1
ATOM 1291 C CA . MET A 1 163 ? -20.013 1.797 16.419 1.00 81.12 163 MET A CA 1
ATOM 1292 C C . MET A 1 163 ? -19.924 1.028 17.739 1.00 81.12 163 MET A C 1
ATOM 1294 O O . MET A 1 163 ? -20.774 0.190 18.037 1.00 81.12 163 MET A O 1
ATOM 1298 N N . THR A 1 164 ? -18.909 1.327 18.549 1.00 79.81 164 THR A N 1
ATOM 1299 C CA . THR A 1 164 ? -18.660 0.635 19.821 1.00 79.81 164 THR A CA 1
ATOM 1300 C C . THR A 1 164 ? -19.261 1.352 21.030 1.00 79.81 164 THR A C 1
ATOM 1302 O O . THR A 1 164 ? -19.112 0.885 22.158 1.00 79.81 164 THR A O 1
ATOM 1305 N N . ALA A 1 165 ? -20.005 2.446 20.824 1.00 79.69 165 ALA A N 1
ATOM 1306 C CA . ALA A 1 165 ? -20.667 3.186 21.898 1.00 79.69 165 ALA A CA 1
ATOM 1307 C C . ALA A 1 165 ? -21.589 2.294 22.746 1.00 79.69 165 ALA A C 1
ATOM 1309 O O . ALA A 1 165 ? -21.660 2.459 23.961 1.00 79.69 165 ALA A O 1
ATOM 1310 N N . SER A 1 166 ? -22.240 1.313 22.114 1.00 72.50 166 SER A N 1
ATOM 1311 C CA . SER A 1 166 ? -23.106 0.327 22.776 1.00 72.50 166 SER A CA 1
ATOM 1312 C C . SER A 1 166 ? -22.354 -0.666 23.676 1.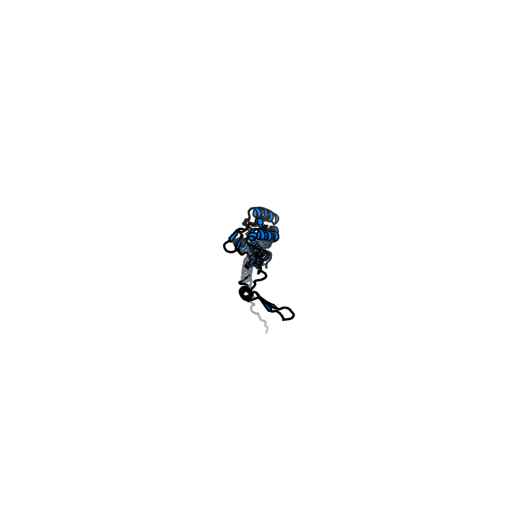00 72.50 166 SER A C 1
ATOM 1314 O O . SER A 1 166 ? -22.962 -1.271 24.559 1.00 72.50 166 SER A O 1
ATOM 1316 N N . LEU A 1 167 ? -21.041 -0.824 23.481 1.00 73.44 167 LEU A N 1
ATOM 1317 C CA . LEU A 1 167 ? -20.183 -1.704 24.279 1.00 73.44 167 LEU A CA 1
ATOM 1318 C C . LEU A 1 167 ? -19.658 -1.021 25.543 1.00 73.44 167 LEU A C 1
ATOM 1320 O O . LEU A 1 167 ? -19.244 -1.699 26.483 1.00 73.44 167 LEU A O 1
ATOM 1324 N N . ASN A 1 168 ? -19.681 0.313 25.584 1.00 64.19 168 ASN A N 1
ATOM 1325 C CA . ASN A 1 168 ? -19.234 1.056 26.750 1.00 64.19 168 ASN A CA 1
ATOM 1326 C C . ASN A 1 168 ? -20.264 0.915 27.878 1.00 64.19 168 ASN A C 1
ATOM 1328 O O . ASN A 1 168 ? -21.393 1.398 27.780 1.00 64.19 168 ASN A O 1
ATOM 1332 N N . ARG A 1 169 ? -19.862 0.272 28.977 1.00 60.88 169 ARG A N 1
ATOM 1333 C CA . ARG A 1 169 ? -20.659 0.186 30.207 1.00 60.88 169 ARG A CA 1
ATOM 1334 C C . ARG A 1 169 ? -20.090 1.145 31.237 1.00 60.88 169 ARG A C 1
ATOM 1336 O O . ARG A 1 169 ? -18.932 1.012 31.637 1.00 60.88 169 ARG A O 1
ATOM 1343 N N . SER A 1 170 ? -20.917 2.094 31.668 1.00 49.78 170 SER A N 1
ATOM 1344 C CA . SER A 1 170 ? -20.561 3.010 32.752 1.00 49.78 170 SER A CA 1
ATOM 1345 C C . SER A 1 170 ? -20.335 2.239 34.055 1.00 49.78 170 SER A C 1
ATOM 1347 O O . SER A 1 170 ? -21.060 1.286 34.349 1.00 49.78 170 SER A O 1
ATOM 1349 N N . VAL A 1 171 ? -19.337 2.654 34.840 1.00 44.12 171 VAL A N 1
ATOM 1350 C CA . VAL A 1 171 ? -19.102 2.114 36.185 1.00 44.12 171 VAL A CA 1
ATOM 1351 C C . VAL A 1 171 ? -20.326 2.441 37.040 1.00 44.12 171 VAL A C 1
ATOM 1353 O O . VAL A 1 171 ? -20.681 3.608 37.198 1.00 44.12 171 VAL A O 1
ATOM 1356 N N . THR A 1 172 ? -20.977 1.421 37.598 1.00 48.19 172 THR A N 1
ATOM 1357 C CA . THR A 1 172 ? -21.981 1.641 38.647 1.00 48.19 172 THR A CA 1
ATOM 1358 C C . THR A 1 172 ? -21.271 1.561 39.988 1.00 48.19 172 THR A C 1
ATOM 1360 O O . THR A 1 172 ? -20.883 0.476 40.425 1.00 48.19 172 THR A O 1
ATOM 1363 N N . GLU A 1 173 ? -21.061 2.718 40.615 1.00 40.12 173 GLU A N 1
ATOM 1364 C CA . GLU A 1 173 ? -20.491 2.790 41.958 1.00 40.12 173 GLU A CA 1
ATOM 1365 C C . GLU A 1 173 ? -21.472 2.222 42.989 1.00 40.12 173 GLU A C 1
ATOM 1367 O O . GLU A 1 173 ? -22.670 2.515 42.976 1.00 40.12 173 GLU A O 1
ATOM 1372 N N . SER A 1 174 ? -20.959 1.399 43.901 1.00 36.28 174 SER A N 1
ATOM 1373 C CA . SER A 1 174 ? -21.717 0.870 45.030 1.00 36.28 174 SER A CA 1
ATOM 1374 C C . SER A 1 174 ? -22.140 2.004 45.960 1.00 36.28 174 SER A C 1
ATOM 1376 O O . SER A 1 174 ? -21.304 2.617 46.623 1.00 36.28 174 SER A O 1
ATOM 1378 N N . ARG A 1 175 ? -23.448 2.255 46.051 1.00 39.69 175 ARG A N 1
ATOM 1379 C CA . ARG A 1 175 ? -24.036 3.124 47.074 1.00 39.69 175 ARG A CA 1
ATOM 1380 C C . ARG A 1 175 ? -24.690 2.253 48.142 1.00 39.69 175 ARG A C 1
ATOM 1382 O O . ARG A 1 175 ? -25.536 1.420 47.830 1.00 39.69 175 ARG A O 1
ATOM 1389 N N . VAL A 1 176 ? -24.295 2.450 49.397 1.00 42.56 176 VAL A N 1
ATOM 1390 C CA . VAL A 1 176 ? -24.986 1.872 50.554 1.00 42.56 176 VAL A CA 1
ATOM 1391 C C . VAL A 1 176 ? -26.089 2.849 50.944 1.00 42.56 176 VAL A C 1
ATOM 1393 O O . VAL A 1 176 ? -25.806 3.954 51.401 1.00 42.56 176 VAL A O 1
ATOM 1396 N N . THR A 1 177 ? -27.343 2.475 50.717 1.00 42.84 177 THR A N 1
ATOM 1397 C CA . THR A 1 177 ? -28.512 3.224 51.195 1.00 42.84 177 THR A CA 1
ATOM 1398 C C . THR A 1 177 ? -29.203 2.419 52.281 1.00 42.84 177 THR A C 1
ATOM 1400 O O . THR A 1 177 ? -29.528 1.252 52.074 1.00 42.84 177 THR A O 1
ATOM 1403 N N . LEU A 1 178 ? -29.430 3.045 53.433 1.00 34.50 178 LEU A N 1
ATOM 1404 C CA . LEU A 1 178 ? -30.247 2.484 54.504 1.00 34.50 178 LEU A CA 1
ATOM 1405 C C . LEU A 1 178 ? -31.720 2.776 54.172 1.00 34.50 178 LEU A C 1
ATOM 1407 O O . LEU A 1 178 ? -32.113 3.938 54.093 1.00 34.50 178 LEU A O 1
ATOM 1411 N N . SER A 1 179 ? -32.529 1.744 53.942 1.00 39.28 179 SER A N 1
ATOM 1412 C CA . SER A 1 179 ? -33.993 1.849 53.886 1.00 39.28 179 SER A CA 1
ATOM 1413 C C . SER A 1 179 ? -34.577 0.846 54.868 1.00 39.28 179 SER A C 1
ATOM 1415 O O . SER A 1 179 ? -34.238 -0.331 54.808 1.00 39.28 179 SER A O 1
ATOM 1417 N N . GLU A 1 180 ? -35.395 1.339 55.799 1.00 40.56 180 GLU A N 1
ATOM 1418 C CA . GLU A 1 180 ? -36.216 0.542 56.727 1.00 40.56 180 GLU A CA 1
ATOM 1419 C C . GLU A 1 180 ? -35.498 -0.658 57.377 1.00 40.56 180 GLU A C 1
ATOM 1421 O O . GLU A 1 180 ? -35.931 -1.800 57.260 1.00 40.56 180 GLU A O 1
ATOM 1426 N N . LEU A 1 181 ? -34.365 -0.403 58.048 1.00 46.66 181 LEU A N 1
ATOM 1427 C CA . LEU A 1 181 ? -33.574 -1.416 58.773 1.00 46.66 181 LEU A CA 1
ATOM 1428 C C . LEU A 1 181 ? -33.029 -2.586 57.918 1.00 46.66 181 LEU A C 1
ATOM 1430 O O . LEU A 1 181 ? -32.477 -3.538 58.468 1.00 46.66 181 LEU A O 1
ATOM 1434 N N . GLN A 1 182 ? -33.078 -2.509 56.584 1.00 34.78 182 GLN A N 1
ATOM 1435 C CA . GLN A 1 182 ? -32.444 -3.485 55.694 1.00 34.78 182 GLN A CA 1
ATOM 1436 C C . GLN A 1 182 ? -31.265 -2.860 54.940 1.00 34.78 182 GLN A C 1
ATOM 1438 O O . GLN A 1 182 ? -31.395 -1.881 54.202 1.00 34.78 182 GLN A O 1
ATOM 1443 N N . VAL A 1 183 ? -30.077 -3.444 55.118 1.00 41.47 183 VAL A N 1
ATOM 1444 C CA . VAL A 1 183 ? -28.872 -3.066 54.370 1.00 41.47 183 VAL A CA 1
ATOM 1445 C C . VAL A 1 183 ? -28.974 -3.641 52.955 1.00 41.47 183 VAL A C 1
ATOM 1447 O O . VAL A 1 183 ? -28.630 -4.799 52.706 1.00 41.47 183 VAL A O 1
ATOM 1450 N N . VAL A 1 184 ? -29.438 -2.830 52.003 1.00 46.09 184 VAL A N 1
ATOM 1451 C CA . VAL A 1 184 ? -29.435 -3.189 50.579 1.00 46.09 184 VAL A CA 1
ATOM 1452 C C . VAL A 1 184 ? -28.066 -2.845 49.990 1.00 46.09 184 VAL A C 1
ATOM 1454 O O . VAL A 1 184 ? -27.759 -1.691 49.696 1.00 46.09 184 VAL A O 1
ATOM 1457 N N . ILE A 1 185 ? -27.214 -3.861 49.836 1.00 45.41 185 ILE A N 1
ATOM 1458 C CA . ILE A 1 185 ? -25.925 -3.728 49.144 1.00 45.41 185 ILE A CA 1
ATOM 1459 C C . ILE A 1 185 ? -26.181 -3.850 47.644 1.00 45.41 185 ILE A C 1
ATOM 1461 O O . ILE A 1 185 ? -26.481 -4.937 47.150 1.00 45.41 185 ILE A O 1
ATOM 1465 N N . THR A 1 186 ? -26.021 -2.751 46.910 1.00 50.19 186 THR A N 1
ATOM 1466 C CA . THR A 1 186 ? -25.972 -2.804 45.444 1.00 50.19 186 THR A CA 1
ATOM 1467 C C . THR A 1 186 ? -24.573 -3.265 45.033 1.00 50.19 186 THR A C 1
ATOM 1469 O O . THR A 1 186 ? -23.588 -2.604 45.358 1.00 50.19 186 THR A O 1
ATOM 1472 N N . SER A 1 187 ? -24.463 -4.418 44.367 1.00 48.22 187 SER A N 1
ATOM 1473 C CA . SER A 1 187 ? -23.173 -4.965 43.926 1.00 48.22 187 SER A CA 1
ATOM 1474 C C . SER A 1 187 ? -22.525 -4.068 42.867 1.00 48.22 187 SER A C 1
ATOM 1476 O O . SER A 1 187 ? -23.158 -3.777 41.850 1.00 48.22 187 SER A O 1
ATOM 1478 N N . SER A 1 188 ? -21.264 -3.683 43.065 1.00 46.91 188 SER A N 1
ATOM 1479 C CA . SER A 1 188 ? -20.483 -2.918 42.087 1.00 46.91 188 SER A CA 1
ATOM 1480 C C . SER A 1 188 ? -20.303 -3.721 40.795 1.00 46.91 188 SER A C 1
ATOM 1482 O O . SER A 1 188 ? -19.893 -4.882 40.836 1.00 46.91 188 SER A O 1
ATOM 1484 N N . GLN A 1 189 ? -20.583 -3.111 39.641 1.00 54.12 189 GLN A N 1
ATOM 1485 C CA . GLN A 1 189 ? -20.287 -3.706 38.334 1.00 54.12 189 GLN A CA 1
ATOM 1486 C C . GLN A 1 189 ? -19.043 -3.030 37.735 1.00 54.12 189 GLN A C 1
ATOM 1488 O O . GLN A 1 189 ? -19.014 -1.797 37.669 1.00 54.12 189 GLN A O 1
ATOM 1493 N N . PRO A 1 190 ? -18.016 -3.794 37.304 1.00 55.03 190 PRO A N 1
ATOM 1494 C CA . PRO A 1 190 ? -16.868 -3.235 36.597 1.00 55.03 190 PRO A CA 1
ATOM 1495 C C . PRO A 1 190 ? -17.318 -2.460 35.356 1.00 55.03 190 PRO A C 1
ATOM 1497 O O . PRO A 1 190 ? -18.158 -2.941 34.591 1.00 55.03 190 PRO A O 1
ATOM 1500 N N . GLY A 1 191 ? -16.748 -1.274 35.152 1.00 57.94 191 GLY A N 1
ATOM 1501 C CA . GLY A 1 191 ? -16.953 -0.522 33.919 1.00 57.94 191 GLY A CA 1
ATOM 1502 C C . GLY A 1 191 ? -16.205 -1.186 32.771 1.00 57.94 191 GLY A C 1
ATOM 1503 O O . GLY A 1 191 ? -15.151 -1.793 32.965 1.00 57.94 191 GLY A O 1
ATOM 1504 N N . GLN A 1 192 ? -16.730 -1.057 31.562 1.00 67.44 192 GLN A N 1
ATOM 1505 C CA . GLN A 1 192 ? -16.071 -1.536 30.353 1.00 67.44 192 GLN A CA 1
ATOM 1506 C C . GLN A 1 192 ? -15.934 -0.364 29.393 1.00 67.44 192 GLN A C 1
ATOM 1508 O O . GLN A 1 192 ? -16.931 0.272 29.055 1.00 67.44 192 GLN A O 1
ATOM 1513 N N . VAL A 1 193 ? -14.703 -0.080 28.975 1.00 74.62 193 VAL A N 1
ATOM 1514 C CA . VAL A 1 193 ? -14.399 0.976 28.009 1.00 74.62 193 VAL A CA 1
ATOM 1515 C C . VAL A 1 193 ? -13.605 0.382 26.860 1.00 74.62 193 VAL A C 1
ATOM 1517 O O . VAL A 1 193 ? -12.640 -0.353 27.060 1.00 74.62 193 VAL A O 1
ATOM 1520 N N . VAL A 1 194 ? -14.012 0.694 25.640 1.00 80.00 194 VAL A N 1
ATOM 1521 C CA . VAL A 1 194 ? -13.324 0.253 24.426 1.00 80.00 194 VAL A CA 1
ATOM 1522 C C . VAL A 1 194 ? -11.981 0.973 24.291 1.00 80.00 194 VAL A C 1
ATOM 1524 O O . VAL A 1 194 ? -11.895 2.195 24.420 1.00 80.00 194 VAL A O 1
ATOM 1527 N N . ASP A 1 195 ? -10.920 0.222 24.004 1.00 82.94 195 ASP A N 1
ATOM 1528 C CA . ASP A 1 195 ? -9.624 0.779 23.631 1.00 82.94 195 ASP A CA 1
ATOM 1529 C C . ASP A 1 195 ? -9.649 1.173 22.149 1.00 82.94 195 ASP A C 1
ATOM 1531 O O . ASP A 1 195 ? -9.300 0.403 21.247 1.00 82.94 195 ASP A O 1
ATOM 1535 N N . VAL A 1 196 ? -10.104 2.403 21.918 1.00 83.25 196 VAL A N 1
ATOM 1536 C CA . VAL A 1 196 ? -10.227 2.990 20.581 1.00 83.25 196 VAL A CA 1
ATOM 1537 C C . VAL A 1 196 ? -8.867 3.060 19.887 1.00 83.25 196 VAL A C 1
ATOM 1539 O O . VAL A 1 196 ? -8.772 2.655 18.737 1.00 83.25 196 VAL A O 1
ATOM 1542 N N . SER A 1 197 ? -7.806 3.485 20.583 1.00 84.00 197 SER A N 1
ATOM 1543 C CA . SER A 1 197 ? -6.476 3.686 19.984 1.00 84.00 197 SER A CA 1
ATOM 1544 C C . SER A 1 197 ? -5.909 2.389 19.409 1.00 84.00 197 SER A C 1
ATOM 1546 O O . SER A 1 197 ? -5.525 2.330 18.242 1.00 84.00 197 SER A O 1
ATOM 1548 N N . SER A 1 198 ? -5.902 1.321 20.209 1.00 84.19 198 SER A N 1
ATOM 1549 C CA . SER A 1 198 ? -5.366 0.022 19.785 1.00 84.19 198 SER A CA 1
ATOM 1550 C C . SER A 1 198 ? -6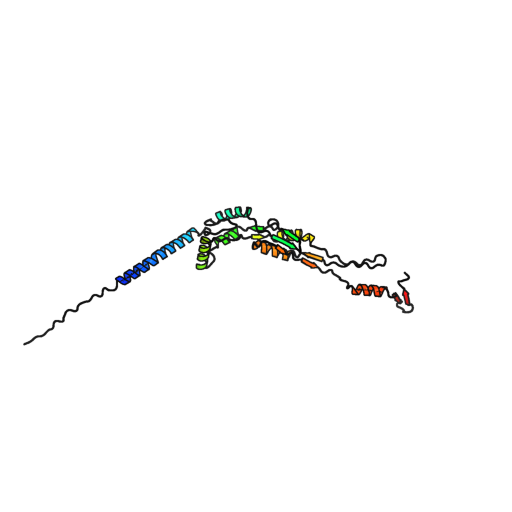.195 -0.619 18.666 1.00 84.19 198 SER A C 1
ATOM 1552 O O . SER A 1 198 ? -5.643 -1.261 17.768 1.00 84.19 198 SER A O 1
ATOM 1554 N N . THR A 1 199 ? -7.516 -0.415 18.689 1.00 85.12 199 THR A N 1
ATOM 1555 C CA . THR A 1 199 ? -8.435 -0.901 17.655 1.00 85.12 199 THR A CA 1
ATOM 1556 C C . THR A 1 199 ? -8.235 -0.123 16.351 1.00 85.12 199 THR A C 1
ATOM 1558 O O . THR A 1 199 ? -8.095 -0.737 15.294 1.00 85.12 199 THR A O 1
ATOM 1561 N N . THR A 1 200 ? -8.123 1.207 16.415 1.00 86.44 200 THR A N 1
ATOM 1562 C CA . THR A 1 200 ? -7.840 2.077 15.265 1.00 86.44 200 THR A CA 1
ATOM 1563 C C . THR A 1 200 ? -6.534 1.699 14.585 1.00 86.44 200 THR A C 1
ATOM 1565 O O . THR A 1 200 ? -6.516 1.493 13.374 1.00 86.44 200 THR A O 1
ATOM 1568 N N . GLU A 1 201 ? -5.448 1.522 15.336 1.00 88.94 201 GLU A N 1
ATOM 1569 C CA . GLU A 1 201 ? -4.172 1.094 14.759 1.00 88.94 201 GLU A CA 1
ATOM 1570 C C . GLU A 1 201 ? -4.270 -0.272 14.064 1.00 88.94 201 GLU A C 1
ATOM 1572 O O . GLU A 1 201 ? -3.680 -0.486 13.003 1.00 88.94 201 GLU A O 1
ATOM 1577 N N . ALA A 1 202 ? -5.022 -1.212 14.645 1.00 87.12 202 ALA A N 1
ATOM 1578 C CA . ALA A 1 202 ? -5.231 -2.531 14.059 1.00 87.12 202 ALA A CA 1
ATOM 1579 C C . ALA A 1 202 ? -6.063 -2.485 12.766 1.00 87.12 202 ALA A C 1
ATOM 1581 O O . ALA A 1 202 ? -5.828 -3.315 11.881 1.00 87.12 202 ALA A O 1
ATOM 1582 N N . ILE A 1 203 ? -7.001 -1.536 12.653 1.00 86.44 203 ILE A N 1
ATOM 1583 C CA . ILE A 1 203 ? -7.759 -1.255 11.425 1.00 86.44 203 ILE A CA 1
ATOM 1584 C C . ILE A 1 203 ? -6.841 -0.621 10.383 1.00 86.44 203 ILE A C 1
ATOM 1586 O O . ILE A 1 203 ? -6.763 -1.137 9.272 1.00 86.44 203 ILE A O 1
ATOM 1590 N N . ILE A 1 204 ? -6.122 0.451 10.736 1.00 87.31 204 ILE A N 1
ATOM 1591 C CA . ILE A 1 204 ? -5.243 1.185 9.813 1.00 87.31 204 ILE A CA 1
ATOM 1592 C C . ILE A 1 204 ? -4.233 0.231 9.181 1.00 87.31 204 ILE A C 1
ATOM 1594 O O . ILE A 1 204 ? -4.186 0.132 7.961 1.00 87.31 204 ILE A O 1
ATOM 1598 N N . ARG A 1 205 ? -3.525 -0.571 9.990 1.00 87.88 205 ARG A N 1
ATOM 1599 C CA . ARG A 1 205 ? -2.557 -1.549 9.470 1.00 87.88 205 ARG A CA 1
ATOM 1600 C C . ARG A 1 205 ? -3.178 -2.546 8.497 1.00 87.88 205 ARG A C 1
ATOM 1602 O O . ARG A 1 205 ? -2.517 -2.969 7.560 1.00 87.88 205 ARG A O 1
ATOM 1609 N N . ARG A 1 206 ? -4.418 -2.976 8.718 1.00 86.56 206 ARG A N 1
ATOM 1610 C CA . ARG A 1 206 ? -5.087 -3.918 7.810 1.00 86.56 206 ARG A CA 1
ATOM 1611 C C . ARG A 1 206 ? -5.490 -3.255 6.504 1.00 86.56 206 ARG A C 1
ATOM 1613 O O . ARG A 1 206 ? -5.216 -3.804 5.446 1.00 86.56 206 ARG A O 1
ATOM 1620 N N . VAL A 1 207 ? -6.075 -2.064 6.588 1.00 85.94 207 VAL A N 1
ATOM 1621 C CA . VAL A 1 207 ? -6.501 -1.290 5.418 1.00 85.94 207 VAL A CA 1
ATOM 1622 C C . VAL A 1 207 ? -5.304 -0.878 4.558 1.00 85.94 207 VAL A C 1
ATOM 1624 O O . VAL A 1 207 ? -5.363 -1.030 3.345 1.00 85.94 207 VAL A O 1
ATOM 1627 N N . GLU A 1 208 ? -4.210 -0.409 5.164 1.00 85.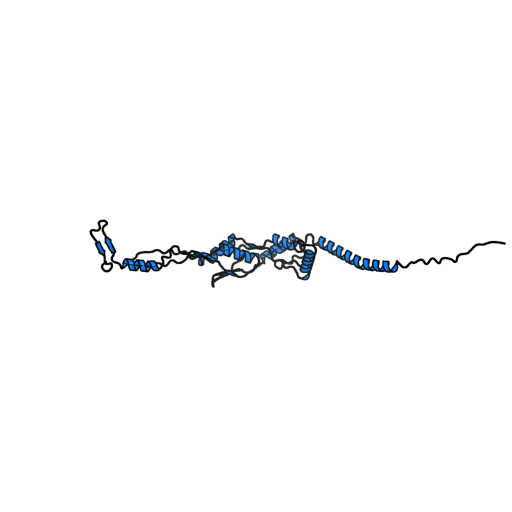00 208 GLU A N 1
ATOM 1628 C CA . GLU A 1 208 ? -2.995 0.011 4.445 1.00 85.00 208 GLU A CA 1
ATOM 1629 C C . GLU A 1 208 ? -2.285 -1.145 3.735 1.00 85.00 208 GLU A C 1
ATOM 1631 O O . GLU A 1 208 ? -1.688 -0.938 2.685 1.00 85.00 208 GLU A O 1
ATOM 1636 N N . ASN A 1 209 ? -2.370 -2.358 4.285 1.00 84.38 209 ASN A N 1
ATOM 1637 C CA . ASN A 1 209 ? -1.813 -3.558 3.660 1.00 84.38 209 ASN A CA 1
ATOM 1638 C C . ASN A 1 209 ? -2.831 -4.298 2.772 1.00 84.38 209 ASN A C 1
ATOM 1640 O O . ASN A 1 209 ? -2.602 -5.456 2.434 1.00 84.38 209 ASN A O 1
ATOM 1644 N N . GLU A 1 210 ? -3.991 -3.693 2.489 1.00 76.62 210 GLU A N 1
ATOM 1645 C CA . GLU A 1 210 ? -5.099 -4.307 1.735 1.00 76.62 210 GLU A CA 1
ATOM 1646 C C . GLU A 1 210 ? -5.541 -5.682 2.275 1.00 76.62 210 GLU A C 1
ATOM 1648 O O . GLU A 1 210 ? -6.195 -6.484 1.608 1.00 76.62 210 GLU A O 1
ATOM 1653 N N . MET A 1 211 ? -5.236 -5.947 3.544 1.00 72.06 211 MET A N 1
ATOM 1654 C CA . MET A 1 211 ? -5.665 -7.129 4.264 1.00 72.06 211 MET A CA 1
ATOM 1655 C C . MET A 1 211 ? -7.077 -6.858 4.770 1.00 72.06 211 MET A C 1
ATOM 1657 O O . MET A 1 211 ? -7.275 -6.369 5.884 1.00 72.06 211 MET A O 1
ATOM 1661 N N . GLY A 1 212 ? -8.073 -7.146 3.930 1.00 77.81 212 GLY A N 1
ATOM 1662 C CA . GLY A 1 212 ? -9.472 -7.167 4.353 1.00 77.81 212 GLY A CA 1
ATOM 1663 C C . GLY A 1 212 ? -9.715 -8.104 5.548 1.00 77.81 212 GLY A C 1
ATOM 1664 O O . GLY A 1 212 ? -8.819 -8.780 6.060 1.00 77.81 212 GLY A O 1
ATOM 1665 N N . GLY A 1 213 ? -10.966 -8.191 5.987 1.00 83.69 213 GLY A N 1
ATOM 1666 C CA . GLY A 1 213 ? -11.382 -9.139 7.019 1.00 83.69 213 GLY A CA 1
ATOM 1667 C C . GLY A 1 213 ? -11.638 -8.501 8.380 1.00 83.69 213 GLY A C 1
ATOM 1668 O O . GLY A 1 213 ? -12.136 -7.384 8.476 1.00 83.69 213 GLY A O 1
ATOM 1669 N N . ILE A 1 214 ? -11.398 -9.265 9.445 1.00 85.19 214 ILE A N 1
ATOM 1670 C CA . ILE A 1 214 ? -12.026 -9.015 10.748 1.00 85.19 214 ILE A CA 1
ATOM 1671 C C . ILE A 1 214 ? -11.010 -8.459 11.751 1.00 85.19 214 ILE A C 1
ATOM 1673 O O . ILE A 1 214 ? -9.901 -8.988 11.891 1.00 85.19 214 ILE A O 1
ATOM 1677 N N . VAL A 1 215 ? -11.401 -7.397 12.457 1.00 87.06 215 VAL A N 1
ATOM 1678 C CA . VAL A 1 215 ? -10.633 -6.757 13.531 1.00 87.06 215 VAL A CA 1
ATOM 1679 C C . VAL A 1 215 ? -11.362 -6.919 14.851 1.00 87.06 215 VAL A C 1
ATOM 1681 O O . VAL A 1 215 ? -12.480 -6.437 15.013 1.00 87.06 215 VAL A O 1
ATOM 1684 N N . ASP A 1 216 ? -10.707 -7.573 15.803 1.00 86.50 216 ASP A N 1
ATOM 1685 C CA . ASP A 1 216 ? -11.219 -7.694 17.162 1.00 86.50 216 ASP A CA 1
ATOM 1686 C C . ASP A 1 216 ? -11.118 -6.365 17.905 1.00 86.50 216 ASP A C 1
ATOM 1688 O O . ASP A 1 216 ? -10.041 -5.770 18.006 1.00 86.50 216 ASP A O 1
ATOM 1692 N N . VAL A 1 217 ? -12.252 -5.912 18.436 1.00 84.31 217 VAL A N 1
ATOM 1693 C CA . VAL A 1 217 ? -12.325 -4.726 19.286 1.00 84.31 217 VAL A CA 1
ATOM 1694 C C . VAL A 1 217 ? -11.678 -5.047 20.626 1.00 84.31 217 VAL A C 1
ATOM 1696 O O . VAL A 1 217 ? -12.082 -5.981 21.323 1.00 84.31 217 VAL A O 1
ATOM 1699 N N . GLN A 1 218 ? -10.687 -4.246 21.007 1.00 79.19 218 GLN A N 1
ATOM 1700 C CA . GLN A 1 218 ? -10.050 -4.367 22.311 1.00 79.19 218 GLN A CA 1
ATOM 1701 C C . GLN A 1 218 ? -10.840 -3.570 23.350 1.00 79.19 218 GLN A C 1
ATOM 1703 O O . GLN A 1 218 ? -11.214 -2.422 23.122 1.00 79.19 218 GLN A O 1
ATOM 1708 N N . VAL A 1 219 ? -11.088 -4.171 24.510 1.00 79.00 219 VAL A N 1
ATOM 1709 C CA . VAL A 1 219 ? -11.789 -3.540 25.638 1.00 79.00 219 VAL A CA 1
ATOM 1710 C C . VAL A 1 219 ? -10.906 -3.560 26.870 1.00 79.00 219 VAL A C 1
ATOM 1712 O O . VAL A 1 219 ? -10.297 -4.574 27.209 1.00 79.00 219 VAL A O 1
ATOM 1715 N N . LYS A 1 220 ? -10.878 -2.427 27.563 1.00 76.19 220 LYS A N 1
ATOM 1716 C CA . LYS A 1 220 ? -10.260 -2.244 28.869 1.00 76.19 220 LYS A CA 1
ATOM 1717 C C . LYS A 1 220 ? -11.352 -2.252 29.934 1.00 76.19 220 LYS A C 1
ATOM 1719 O O . LYS A 1 220 ? -12.288 -1.453 29.901 1.00 76.19 220 LYS A O 1
ATOM 1724 N N . THR A 1 221 ? -11.226 -3.159 30.895 1.00 65.69 221 THR A N 1
ATOM 1725 C CA . THR A 1 221 ? -12.101 -3.190 32.070 1.00 65.69 221 THR A CA 1
ATOM 1726 C C . THR A 1 221 ? -11.589 -2.184 33.092 1.00 65.69 221 THR A C 1
ATOM 1728 O O . THR A 1 221 ? -10.431 -2.250 33.504 1.00 65.69 221 THR A O 1
ATOM 1731 N N . ILE A 1 222 ? -12.450 -1.263 33.514 1.00 61.75 222 ILE A N 1
ATOM 1732 C CA . ILE A 1 222 ? -12.180 -0.359 34.628 1.00 61.75 222 ILE A CA 1
ATOM 1733 C C . ILE A 1 222 ? -12.695 -1.055 35.893 1.00 61.75 222 ILE A C 1
ATOM 1735 O O . ILE A 1 222 ? -13.908 -1.260 36.022 1.00 61.75 222 ILE A O 1
ATOM 1739 N N . PRO A 1 223 ? -11.813 -1.466 36.821 1.00 54.81 223 PRO A N 1
ATOM 1740 C CA . PRO A 1 223 ? -12.253 -2.071 38.069 1.00 54.81 223 PRO A CA 1
ATOM 1741 C C . PRO A 1 223 ? -13.094 -1.061 38.855 1.00 54.81 223 PRO A C 1
ATOM 1743 O O . PRO A 1 223 ? -12.714 0.103 38.983 1.00 54.81 223 PRO A O 1
ATOM 1746 N N . ALA A 1 224 ? -14.241 -1.497 39.382 1.00 51.31 224 ALA A N 1
ATOM 1747 C CA . ALA A 1 224 ? -15.033 -0.656 40.269 1.00 51.31 224 ALA A CA 1
ATOM 1748 C C . ALA A 1 224 ? -14.221 -0.367 41.542 1.00 51.31 224 ALA A C 1
ATOM 1750 O O . ALA A 1 224 ? -13.723 -1.292 42.191 1.00 51.31 224 ALA A O 1
ATOM 1751 N N . ALA A 1 225 ? -14.075 0.911 41.895 1.00 48.56 225 ALA A N 1
ATOM 1752 C CA . ALA A 1 225 ? -13.479 1.291 43.166 1.00 48.56 225 ALA A CA 1
ATOM 1753 C C . ALA A 1 225 ? -14.376 0.771 44.301 1.00 48.56 225 ALA A C 1
ATOM 1755 O O . ALA A 1 225 ? -15.559 1.093 44.365 1.00 48.56 225 ALA A O 1
ATOM 1756 N N . GLY A 1 226 ? -13.815 -0.063 45.179 1.00 50.22 226 GLY A N 1
ATOM 1757 C CA . GLY A 1 226 ? -14.516 -0.572 46.357 1.00 50.22 226 GLY A CA 1
ATOM 1758 C C . GLY A 1 226 ? -15.324 -1.844 46.104 1.00 50.22 226 GLY A C 1
ATOM 1759 O O . GLY A 1 226 ? -16.549 -1.841 46.137 1.00 50.22 226 GLY A O 1
ATOM 1760 N N . THR A 1 227 ? -14.639 -2.978 45.954 1.00 42.38 227 THR A N 1
ATOM 1761 C CA . THR A 1 227 ? -15.234 -4.235 46.425 1.00 42.38 227 THR A CA 1
ATOM 1762 C C . THR A 1 227 ? -15.094 -4.225 47.942 1.00 42.38 227 THR A C 1
ATOM 1764 O O . THR A 1 227 ? -14.007 -4.490 48.448 1.00 42.38 227 THR A O 1
ATOM 1767 N N . ILE A 1 228 ? -16.151 -3.883 48.683 1.00 47.41 228 ILE A N 1
ATOM 1768 C CA . ILE A 1 228 ? -16.208 -4.268 50.098 1.00 47.41 228 ILE A CA 1
ATOM 1769 C C . ILE A 1 228 ? -16.240 -5.804 50.083 1.00 47.41 228 ILE A C 1
ATOM 1771 O O . ILE A 1 228 ? -17.175 -6.369 49.506 1.00 47.41 228 ILE A O 1
ATOM 1775 N N . PRO A 1 229 ? -15.228 -6.509 50.623 1.00 50.16 229 PRO A N 1
ATOM 1776 C CA . PRO A 1 229 ? -15.230 -7.965 50.622 1.00 50.16 229 PRO A CA 1
ATOM 1777 C C . PRO A 1 229 ? -16.508 -8.468 51.300 1.00 50.16 229 PRO A C 1
ATOM 1779 O O . PRO A 1 229 ? -16.894 -7.939 52.341 1.00 50.16 229 PRO A O 1
ATOM 1782 N N . LEU A 1 230 ? -17.148 -9.518 50.769 1.00 48.78 230 LEU A N 1
ATOM 1783 C CA . LEU A 1 230 ? -18.314 -10.155 51.411 1.00 48.78 230 LEU A CA 1
ATOM 1784 C C . LEU A 1 230 ? -18.069 -10.513 52.895 1.00 48.78 230 LEU A C 1
ATOM 1786 O O . LEU A 1 230 ? -19.021 -10.625 53.663 1.00 48.78 230 LEU A O 1
ATOM 1790 N N . ALA A 1 231 ? -16.804 -10.654 53.304 1.00 48.47 231 ALA A N 1
ATOM 1791 C CA . ALA A 1 231 ? -16.390 -10.826 54.695 1.00 48.47 231 ALA A CA 1
ATOM 1792 C C . ALA A 1 231 ? -16.850 -9.678 55.615 1.00 48.47 231 ALA A C 1
ATOM 1794 O O . ALA A 1 231 ? -17.235 -9.926 56.753 1.00 48.47 231 ALA A O 1
ATOM 1795 N N . SER A 1 232 ? -16.889 -8.438 55.121 1.00 50.44 232 SER A N 1
ATOM 1796 C CA . SER A 1 232 ? -17.365 -7.287 55.891 1.00 50.44 232 SER A CA 1
ATOM 1797 C C . SER A 1 232 ? -18.885 -7.274 56.041 1.00 50.44 232 SER A C 1
ATOM 1799 O O . SER A 1 232 ? -19.371 -6.730 57.020 1.00 50.44 232 SER A O 1
ATOM 1801 N N . LYS A 1 233 ? -19.650 -7.906 55.135 1.00 47.28 233 LYS A N 1
ATOM 1802 C CA . LYS A 1 233 ? -21.111 -8.020 55.283 1.00 47.28 233 LYS A CA 1
ATOM 1803 C C . LYS A 1 233 ? -21.476 -8.874 56.500 1.00 47.28 233 LYS A C 1
ATOM 1805 O O . LYS A 1 233 ? -22.225 -8.411 57.348 1.00 47.28 233 LYS A O 1
ATOM 1810 N N . ARG A 1 234 ? -20.880 -10.067 56.622 1.00 53.97 234 ARG A N 1
ATOM 1811 C CA . ARG A 1 234 ? -21.072 -10.928 57.803 1.00 53.97 234 ARG A CA 1
ATOM 1812 C C . ARG A 1 234 ? -20.522 -10.297 59.075 1.00 53.97 234 ARG A C 1
ATOM 1814 O O . ARG A 1 234 ? -21.179 -10.371 60.095 1.00 53.97 234 ARG A O 1
ATOM 1821 N N . ALA A 1 235 ? -19.369 -9.627 59.009 1.00 55.22 235 ALA A N 1
ATOM 1822 C CA . ALA A 1 235 ? -18.818 -8.935 60.174 1.00 55.22 235 ALA A CA 1
ATOM 1823 C C . ALA A 1 235 ? -19.713 -7.777 60.660 1.00 55.22 235 ALA A C 1
ATOM 1825 O O . ALA A 1 235 ? -19.764 -7.514 61.856 1.00 55.22 235 ALA A O 1
ATOM 1826 N N . ILE A 1 236 ? -20.425 -7.098 59.752 1.00 56.94 236 ILE A N 1
ATOM 1827 C CA . ILE A 1 236 ? -21.395 -6.045 60.092 1.00 56.94 236 ILE A CA 1
ATOM 1828 C C . ILE A 1 236 ? -22.709 -6.654 60.607 1.00 56.94 236 ILE A C 1
ATOM 1830 O O . ILE A 1 236 ? -23.258 -6.140 61.573 1.00 56.94 236 ILE A O 1
ATOM 1834 N N . GLU A 1 237 ? -23.194 -7.750 60.017 1.00 57.75 237 GLU A N 1
ATOM 1835 C CA . GLU A 1 237 ? -24.371 -8.489 60.510 1.00 57.75 237 GLU A CA 1
ATOM 1836 C C . GLU A 1 237 ? -24.119 -9.077 61.912 1.00 57.75 237 GLU A C 1
ATOM 1838 O O . GLU A 1 237 ? -24.940 -8.891 62.809 1.00 57.75 237 GLU A O 1
ATOM 1843 N N . ASP A 1 238 ? -22.946 -9.674 62.143 1.00 57.16 238 ASP A N 1
ATOM 1844 C CA . ASP A 1 238 ? -22.525 -10.170 63.457 1.00 57.16 238 ASP A CA 1
ATOM 1845 C C . ASP A 1 238 ? -22.380 -9.017 64.463 1.00 57.16 238 ASP A C 1
ATOM 1847 O O . ASP A 1 238 ? -22.874 -9.124 65.584 1.00 57.16 238 ASP A O 1
ATOM 1851 N N . ALA A 1 239 ? -21.782 -7.884 64.074 1.00 57.25 239 ALA A N 1
ATOM 1852 C CA . ALA A 1 239 ? -21.643 -6.716 64.951 1.00 57.25 239 ALA A CA 1
ATOM 1853 C C . ALA A 1 239 ? -22.985 -6.042 65.297 1.00 57.25 239 ALA A C 1
ATOM 1855 O O . ALA A 1 239 ? -23.123 -5.506 66.393 1.00 57.25 239 ALA A O 1
ATOM 1856 N N . LEU A 1 240 ? -23.975 -6.077 64.398 1.00 55.81 240 LEU A N 1
ATOM 1857 C CA . LEU A 1 240 ? -25.324 -5.541 64.633 1.00 55.81 240 LEU A CA 1
ATOM 1858 C C . LEU A 1 240 ? -26.208 -6.477 65.469 1.00 55.81 240 LEU A C 1
ATOM 1860 O O . LEU A 1 240 ? -27.195 -6.028 66.043 1.00 55.81 240 LEU A O 1
ATOM 1864 N N . SER A 1 241 ? -25.860 -7.763 65.544 1.00 57.78 241 SER A N 1
ATOM 1865 C CA . SER A 1 241 ? -26.534 -8.753 66.396 1.00 57.78 241 SER A CA 1
ATOM 1866 C C . SER A 1 241 ? -25.971 -8.832 67.821 1.00 57.78 241 SER A C 1
ATOM 1868 O O . SER A 1 241 ? -26.507 -9.559 68.658 1.00 57.78 241 SER A O 1
ATOM 1870 N N . GLN A 1 242 ? -24.907 -8.078 68.121 1.00 55.09 242 GLN A N 1
ATOM 1871 C CA . GLN A 1 242 ? -24.393 -7.940 69.479 1.00 55.09 242 GLN A CA 1
ATOM 1872 C C . GLN A 1 242 ? -25.074 -6.766 70.198 1.00 55.09 242 GLN A C 1
ATOM 1874 O O . GLN A 1 242 ? -25.280 -5.713 69.591 1.00 55.09 242 GLN A O 1
ATOM 1879 N N . PRO A 1 243 ? -25.408 -6.910 71.494 1.00 55.81 243 PRO A N 1
ATOM 1880 C CA . PRO A 1 243 ? -25.971 -5.815 72.269 1.00 55.81 243 PRO A CA 1
ATOM 1881 C C . PRO A 1 243 ? -24.988 -4.644 72.297 1.00 55.81 243 PRO A C 1
ATOM 1883 O O . PRO A 1 243 ? -23.829 -4.788 72.696 1.00 55.81 243 PRO A O 1
ATOM 1886 N N . ILE A 1 244 ? -25.454 -3.474 71.859 1.00 56.34 244 ILE A N 1
ATOM 1887 C CA . ILE A 1 244 ? -24.642 -2.259 71.867 1.00 56.34 244 ILE A CA 1
ATOM 1888 C C . ILE A 1 244 ? -24.507 -1.827 73.324 1.00 56.34 244 ILE A C 1
ATOM 1890 O O . ILE A 1 244 ? -25.479 -1.403 73.952 1.00 56.34 244 ILE A O 1
ATOM 1894 N N . LEU A 1 245 ? -23.294 -1.956 73.859 1.00 50.84 245 LEU A N 1
ATOM 1895 C CA . LEU A 1 245 ? -22.944 -1.485 75.193 1.00 50.84 245 LEU A CA 1
ATOM 1896 C C . LEU A 1 245 ? -22.538 -0.016 75.088 1.00 50.84 245 LEU A C 1
ATOM 1898 O O . LEU A 1 245 ? -21.430 0.310 74.662 1.00 50.84 245 LEU A O 1
ATOM 1902 N N . LEU A 1 246 ? -23.449 0.877 75.463 1.00 46.44 246 LEU A N 1
ATOM 1903 C CA . LEU A 1 246 ? -23.128 2.288 75.635 1.00 46.44 246 LEU A CA 1
ATOM 1904 C C . LEU A 1 246 ? -22.526 2.462 77.030 1.00 46.44 246 LEU A C 1
ATOM 1906 O O . LEU A 1 246 ? -23.218 2.295 78.037 1.00 46.44 246 LEU A O 1
ATOM 1910 N N . THR A 1 247 ? -21.235 2.780 77.072 1.00 46.78 247 THR A N 1
ATOM 1911 C CA . THR A 1 247 ? -20.516 3.105 78.307 1.00 46.78 247 THR A CA 1
ATOM 1912 C C . THR A 1 247 ? -20.294 4.612 78.368 1.00 46.78 247 THR A C 1
ATOM 1914 O O . THR A 1 247 ? -19.748 5.203 77.436 1.00 46.78 247 THR A O 1
ATOM 1917 N N . ASP A 1 248 ? -20.715 5.238 79.467 1.00 51.53 248 ASP A N 1
ATOM 1918 C CA . ASP A 1 248 ? -20.393 6.637 79.773 1.00 51.53 248 ASP A CA 1
ATOM 1919 C C . ASP A 1 248 ? -18.858 6.798 79.882 1.00 51.53 248 ASP A C 1
ATOM 1921 O O . ASP A 1 248 ? -18.209 5.931 80.472 1.00 51.53 248 ASP A O 1
ATOM 1925 N N . PRO A 1 249 ? -18.233 7.876 79.372 1.00 53.97 249 PRO A N 1
ATOM 1926 C CA . PRO A 1 249 ? -16.804 8.154 79.564 1.00 53.97 249 PRO A CA 1
ATOM 1927 C C . PRO A 1 249 ? -16.310 8.139 81.026 1.00 53.97 249 PRO A C 1
ATOM 1929 O O . PRO A 1 249 ? -15.100 8.080 81.244 1.00 53.97 249 PRO A O 1
ATOM 1932 N N . ARG A 1 250 ? -17.201 8.183 82.028 1.00 54.28 250 ARG A N 1
ATOM 1933 C CA . ARG A 1 250 ? -16.861 8.013 83.457 1.00 54.28 250 ARG A CA 1
ATOM 1934 C C . ARG A 1 250 ? -17.008 6.582 83.992 1.00 54.28 250 ARG A C 1
ATOM 1936 O O . ARG A 1 250 ? -16.634 6.337 85.132 1.00 54.28 250 ARG A O 1
ATOM 1943 N N . GLY A 1 251 ? -17.520 5.644 83.195 1.00 55.22 251 GLY A N 1
ATOM 1944 C CA . GLY A 1 251 ? -17.597 4.215 83.520 1.00 55.22 251 GLY A CA 1
ATOM 1945 C C . GLY A 1 251 ? -18.654 3.808 84.554 1.00 55.22 251 GLY A C 1
ATOM 1946 O O . GLY A 1 251 ? -18.674 2.647 84.949 1.00 55.22 251 GLY A O 1
ATOM 1947 N N . GLU A 1 252 ? -19.527 4.719 84.998 1.00 54.81 252 GLU A N 1
ATOM 1948 C CA . GLU A 1 252 ? -20.495 4.435 86.075 1.00 54.81 252 GLU A CA 1
ATOM 1949 C C . GLU A 1 252 ? -21.811 3.797 85.597 1.00 54.81 252 GLU A C 1
ATOM 1951 O O . GLU A 1 252 ? -22.515 3.184 86.397 1.00 54.81 252 GLU A O 1
ATOM 1956 N N . PHE A 1 253 ? -22.136 3.876 84.301 1.00 47.25 253 PHE A N 1
ATOM 1957 C CA . PHE A 1 253 ? -23.349 3.276 83.738 1.00 47.25 253 PHE A CA 1
ATOM 1958 C C . PHE A 1 253 ? -23.044 2.512 82.452 1.00 47.25 253 PHE A C 1
ATOM 1960 O O . PHE A 1 253 ? -22.377 3.024 81.551 1.00 47.25 253 PHE A O 1
ATOM 1967 N N . GLN A 1 254 ? -23.575 1.292 82.373 1.00 49.88 254 GLN A N 1
ATOM 1968 C CA . GLN A 1 254 ? -23.529 0.446 81.189 1.00 49.88 254 GLN A CA 1
ATOM 1969 C C . GLN A 1 254 ? -24.966 0.099 80.799 1.00 49.88 254 GLN A C 1
ATOM 1971 O O . GLN A 1 254 ? -25.672 -0.577 81.546 1.00 49.88 254 GLN A O 1
ATOM 1976 N N . PHE A 1 255 ? -25.407 0.587 79.642 1.00 52.03 255 PHE A N 1
ATOM 1977 C CA . PHE A 1 255 ? -26.713 0.244 79.082 1.00 52.03 255 PHE A CA 1
ATOM 1978 C C . PHE A 1 255 ? -26.523 -0.763 77.950 1.00 52.03 255 PHE A C 1
ATOM 1980 O O . PHE A 1 255 ? -25.743 -0.522 77.030 1.00 52.03 255 PHE A O 1
ATOM 1987 N N . SER A 1 256 ? -27.234 -1.887 78.035 1.00 49.28 256 SER A N 1
ATOM 1988 C CA . SER A 1 256 ? -27.333 -2.881 76.966 1.00 49.28 256 SER A CA 1
ATOM 1989 C C . SER A 1 256 ? -28.629 -2.638 76.208 1.00 49.28 256 SER A C 1
ATOM 1991 O O . SER A 1 256 ? -29.709 -2.803 76.775 1.00 49.28 256 SER A O 1
ATOM 1993 N N . LEU A 1 257 ? -28.529 -2.253 74.940 1.00 50.81 257 LEU A N 1
ATOM 1994 C CA . LEU A 1 257 ? -29.675 -2.192 74.035 1.00 50.81 257 LEU A CA 1
ATOM 1995 C C . LEU A 1 257 ? -29.747 -3.504 73.254 1.00 50.81 257 LEU A C 1
ATOM 1997 O O . LEU A 1 257 ? -28.830 -3.820 72.495 1.00 50.81 257 LEU A O 1
ATOM 2001 N N . ASP A 1 258 ? -30.820 -4.266 73.473 1.00 52.06 258 ASP A N 1
ATOM 2002 C CA . ASP A 1 258 ? -31.122 -5.462 72.689 1.00 52.06 258 ASP A CA 1
ATOM 2003 C C . ASP A 1 258 ? -31.830 -5.041 71.387 1.00 52.06 258 ASP A C 1
ATOM 2005 O O . ASP A 1 258 ? -32.940 -4.492 71.447 1.00 52.06 258 ASP A O 1
ATOM 2009 N N . PRO A 1 259 ? -31.221 -5.275 70.209 1.00 50.38 259 PRO A N 1
ATOM 2010 C CA . PRO A 1 259 ? -31.815 -4.908 68.927 1.00 50.38 259 PRO A CA 1
ATOM 2011 C C . PRO A 1 259 ? -33.140 -5.632 68.631 1.00 50.38 259 PRO A C 1
ATOM 2013 O O . PRO A 1 259 ? -33.860 -5.201 67.738 1.00 50.38 259 PRO A O 1
ATOM 2016 N N . ALA A 1 260 ? -33.508 -6.684 69.375 1.00 49.31 260 ALA A N 1
ATOM 2017 C CA . ALA A 1 260 ? -34.794 -7.373 69.223 1.00 49.31 260 ALA A CA 1
ATOM 2018 C C . ALA A 1 260 ? -36.001 -6.621 69.826 1.00 49.31 260 ALA A C 1
ATOM 2020 O O . ALA A 1 260 ? -37.136 -7.073 69.673 1.00 49.31 260 ALA A O 1
ATOM 2021 N N . THR A 1 261 ? -35.775 -5.506 70.532 1.00 45.28 261 THR A N 1
ATOM 2022 C CA . THR A 1 261 ? -36.828 -4.741 71.238 1.00 45.28 261 THR A CA 1
ATOM 2023 C C . THR A 1 261 ? -37.021 -3.305 70.743 1.00 45.28 261 THR A C 1
ATOM 2025 O O . THR A 1 261 ? -37.788 -2.557 71.353 1.00 45.28 261 THR A O 1
ATOM 2028 N N . LEU A 1 262 ? -36.356 -2.929 69.645 1.00 42.25 262 LEU A N 1
ATOM 2029 C CA . LEU A 1 262 ? -36.546 -1.650 68.950 1.00 42.25 262 LEU A CA 1
ATOM 2030 C C . LEU A 1 262 ? -37.569 -1.758 67.816 1.00 42.25 262 LEU A C 1
ATOM 2032 O O . LEU A 1 262 ? -37.562 -2.788 67.107 1.00 42.25 262 LEU A O 1
#

Solvent-accessible surface area (backbone atoms only — not comparable to full-atom values): 15412 Å² total; per-residue (Å²): 131,90,79,91,86,86,82,80,80,84,83,81,81,80,79,85,85,84,64,65,70,63,54,50,51,54,50,51,53,48,48,66,53,46,51,57,51,51,52,51,51,52,51,52,53,53,48,55,60,69,42,68,68,26,25,58,52,37,33,26,43,88,86,43,80,36,46,63,28,35,69,68,58,40,48,56,55,45,61,58,45,58,78,73,60,75,76,62,65,35,28,42,31,52,91,95,45,76,46,80,52,55,56,73,64,31,44,59,40,74,41,61,67,64,30,48,50,51,53,56,39,60,47,64,78,60,56,76,69,54,12,51,51,44,44,53,42,14,56,77,71,45,35,82,42,79,68,39,51,48,66,38,66,71,38,32,42,50,52,49,50,65,73,45,50,84,67,47,40,77,62,46,74,57,58,84,52,87,52,90,96,43,85,52,77,52,79,57,40,63,14,32,40,67,38,53,68,68,32,38,54,57,47,48,59,25,61,52,67,63,48,48,45,80,42,68,63,44,70,44,74,43,76,48,80,72,77,75,56,72,68,56,55,55,53,49,52,55,58,64,71,45,62,53,70,52,64,49,100,84,68,85,49,77,47,75,48,60,74,90,78,111

Sequence (262 aa):
MQHAEGLTPPVSSTSSRAGHRTASWVMLILLWVLIPALVLAFWLVRFEWTYRDKIYPGVQIMGVDLSGMTREEARLALEQAVMAYLPPPVALRYGDQFWPLDSKALGVRVEVDESLNRAFALGRNGSMLENLNAQWRAFWRGAVLEPTIKVNPGKVDQTVREMTASLNRSVTESRVTLSELQVVITSSQPGQVVDVSSTTEAIIRRVENEMGGIVDVQVKTIPAAGTIPLASKRAIEDALSQPILLTDPRGEFQFSLDPATL

pLDDT: mean 75.28, std 17.87, range [34.5, 94.88]

Foldseek 3Di:
DDDDDDDDDDDDPPPPPPDVPVVVVVVVVCCVVVVVVVVVVVVVVVVCVQCVQAQFFQEDELNDGRHRPGLVRQLVSVVVSQVVDDFAWAWEDDPPDIGTDDCVLQVKDFDSVVQSVVRSCQLPVDPVVNSVVRSVCSNPPGDYDYTQMDTDLVSQLVVCCVVCVVVWFDWDAWDFDDDPNDGDTDDTDWTKDWPSPVQSVQVRVCRRVSNHYYTYTHIDTHGHPDPPDVVVVVVVVVVLQAFDWDADPVRPDTDTDHPVPD